Protein AF-A0A0F9RNW2-F1 (afdb_monomer_lite)

Structure (mmCIF, N/CA/C/O backbone):
data_AF-A0A0F9RNW2-F1
#
_entry.id   AF-A0A0F9RNW2-F1
#
loop_
_atom_site.group_PDB
_atom_site.id
_atom_site.type_symbol
_atom_site.label_atom_id
_atom_site.label_alt_id
_atom_site.label_comp_id
_atom_site.label_asym_id
_atom_site.label_entity_id
_atom_site.label_seq_id
_atom_site.pdbx_PDB_ins_code
_atom_site.Cartn_x
_atom_site.Cartn_y
_atom_site.Cartn_z
_atom_site.occupancy
_atom_site.B_iso_or_equiv
_atom_site.auth_seq_id
_atom_site.auth_comp_id
_atom_site.auth_asym_id
_atom_site.auth_atom_id
_atom_site.pdbx_PDB_model_num
ATOM 1 N N . MET A 1 1 ? -8.735 13.209 -33.827 1.00 42.47 1 MET A N 1
ATOM 2 C CA . MET A 1 1 ? -8.397 12.699 -32.484 1.00 42.47 1 MET A CA 1
ATOM 3 C C . MET A 1 1 ? -8.914 11.274 -32.403 1.00 42.47 1 MET A C 1
ATOM 5 O O . MET A 1 1 ? -10.122 11.092 -32.446 1.00 42.47 1 MET A O 1
ATOM 9 N N . GLY A 1 2 ? -8.021 10.284 -32.467 1.00 52.31 2 GLY A N 1
ATOM 10 C CA . GLY A 1 2 ? -8.385 8.864 -32.440 1.00 52.31 2 GLY A CA 1
ATOM 11 C C . GLY A 1 2 ? -8.340 8.344 -31.010 1.00 52.31 2 GLY A C 1
ATOM 12 O O . GLY A 1 2 ? -7.329 8.517 -30.337 1.00 52.31 2 GLY A O 1
ATOM 13 N N . VAL A 1 3 ? -9.438 7.753 -30.547 1.00 52.00 3 VAL A N 1
ATOM 14 C CA . VAL A 1 3 ? -9.537 7.123 -29.228 1.00 52.00 3 VAL A CA 1
ATOM 15 C C . VAL A 1 3 ? -8.845 5.764 -29.337 1.00 52.00 3 VAL A C 1
ATOM 17 O O . VAL A 1 3 ? -9.378 4.841 -29.950 1.00 52.00 3 VAL A O 1
ATOM 20 N N . GLY A 1 4 ? -7.608 5.671 -28.851 1.00 48.03 4 GLY A N 1
ATOM 21 C CA . GLY A 1 4 ? -6.881 4.407 -28.776 1.00 48.03 4 GLY A CA 1
ATOM 22 C C . GLY A 1 4 ? -7.530 3.510 -27.728 1.00 48.03 4 GLY A C 1
ATOM 23 O O . GLY A 1 4 ? -7.599 3.887 -26.562 1.00 48.03 4 GLY A O 1
ATOM 24 N N . GLY A 1 5 ? -8.040 2.352 -28.149 1.00 48.47 5 GLY A N 1
ATOM 25 C CA . GLY A 1 5 ? -8.589 1.344 -27.245 1.00 48.47 5 GLY A CA 1
ATOM 26 C C . GLY A 1 5 ? -7.487 0.767 -26.362 1.00 48.47 5 GLY A C 1
ATOM 27 O O . GLY A 1 5 ? -6.565 0.125 -26.865 1.00 48.47 5 GLY A O 1
ATOM 28 N N . PHE A 1 6 ? -7.586 1.019 -25.059 1.00 56.19 6 PHE A N 1
ATOM 29 C CA . PHE A 1 6 ? -6.777 0.364 -24.037 1.00 56.19 6 PHE A CA 1
ATOM 30 C C . PHE A 1 6 ? -7.119 -1.133 -24.056 1.00 56.19 6 PHE A C 1
ATOM 32 O O . PHE A 1 6 ? -8.293 -1.494 -23.990 1.00 56.19 6 PHE A O 1
ATOM 39 N N . LYS A 1 7 ? -6.115 -1.995 -24.231 1.00 66.75 7 LYS A N 1
ATOM 40 C CA . LYS A 1 7 ? -6.282 -3.447 -24.085 1.00 66.75 7 LYS A CA 1
ATOM 41 C C . LYS A 1 7 ? -6.264 -3.779 -22.595 1.00 66.75 7 LYS A C 1
ATOM 43 O O . LYS A 1 7 ? -5.478 -3.179 -21.864 1.00 66.75 7 LYS A O 1
ATOM 48 N N . ASP A 1 8 ? -7.114 -4.711 -22.174 1.00 71.12 8 ASP A N 1
ATOM 49 C CA . ASP A 1 8 ? -7.159 -5.181 -20.790 1.00 71.12 8 ASP A CA 1
ATOM 50 C C . ASP A 1 8 ? -5.775 -5.689 -20.334 1.00 71.12 8 ASP A C 1
ATOM 52 O O . ASP A 1 8 ? -5.052 -6.297 -21.138 1.00 71.12 8 ASP A O 1
ATOM 56 N N . PRO A 1 9 ? -5.373 -5.418 -19.079 1.00 62.62 9 PRO A N 1
ATOM 57 C CA . PRO A 1 9 ? -4.092 -5.867 -18.546 1.00 62.62 9 PRO A CA 1
ATOM 58 C C . PRO A 1 9 ? -4.018 -7.405 -18.456 1.00 62.62 9 PRO A C 1
ATOM 60 O O . PRO A 1 9 ? -5.051 -8.069 -18.338 1.00 62.62 9 PRO A O 1
ATOM 63 N N . PRO A 1 10 ? -2.806 -7.988 -18.524 1.00 69.19 10 PRO A N 1
ATOM 64 C CA . PRO A 1 10 ? -2.604 -9.432 -18.408 1.00 69.19 10 PRO A CA 1
ATOM 65 C C . PRO A 1 10 ? -3.037 -9.962 -17.030 1.00 69.19 10 PRO A C 1
ATOM 67 O O . PRO A 1 10 ? -2.841 -9.298 -16.014 1.00 69.19 10 PRO A O 1
ATOM 70 N N . GLU A 1 11 ? -3.612 -11.169 -16.992 1.00 72.69 11 GLU A N 1
ATOM 71 C CA . GLU A 1 11 ? -3.980 -11.842 -15.738 1.00 72.69 11 GLU A CA 1
ATOM 72 C C . GLU A 1 11 ? -2.729 -12.140 -14.893 1.00 72.69 11 GLU A C 1
ATOM 74 O O . GLU A 1 11 ? -1.782 -12.766 -15.374 1.00 72.69 11 GLU A O 1
ATOM 79 N N . GLY A 1 12 ? -2.729 -11.697 -13.632 1.00 68.50 12 GLY A N 1
ATOM 80 C CA . GLY A 1 12 ? -1.619 -11.895 -12.699 1.00 68.50 12 GLY A CA 1
ATOM 81 C C . GLY A 1 12 ? -1.446 -13.346 -12.211 1.00 68.50 12 GLY A C 1
ATOM 82 O O . GLY A 1 12 ? -2.348 -14.180 -12.363 1.00 68.50 12 GLY A O 1
ATOM 83 N N . PRO A 1 13 ? -0.287 -13.672 -11.603 1.00 64.00 13 PRO A N 1
ATOM 84 C CA . PRO A 1 13 ? 0.014 -15.007 -11.096 1.00 64.00 13 PRO A CA 1
ATOM 85 C C . PRO A 1 13 ? -0.932 -15.399 -9.950 1.00 64.00 13 PRO A C 1
ATOM 87 O O . PRO A 1 13 ? -0.981 -14.758 -8.902 1.00 64.00 13 PRO A O 1
ATOM 90 N N . ARG A 1 14 ? -1.676 -16.492 -10.147 1.00 63.91 14 ARG A N 1
ATOM 91 C CA . ARG A 1 14 ? -2.620 -17.037 -9.160 1.00 63.91 14 ARG A CA 1
ATOM 92 C C . ARG A 1 14 ? -1.864 -17.846 -8.103 1.00 63.91 14 ARG A C 1
ATOM 94 O O . ARG A 1 14 ? -1.394 -18.946 -8.387 1.00 63.91 14 ARG A O 1
ATOM 101 N N . ILE A 1 15 ? -1.771 -17.334 -6.878 1.00 52.41 15 ILE A N 1
ATOM 102 C CA . ILE A 1 15 ? -1.180 -18.055 -5.741 1.00 52.41 15 ILE A CA 1
ATOM 103 C C . ILE A 1 15 ? -2.302 -18.797 -4.996 1.00 52.41 15 ILE A C 1
ATOM 105 O O . ILE A 1 15 ? -2.986 -18.230 -4.147 1.00 52.41 15 ILE A O 1
ATOM 109 N N . GLY A 1 16 ? -2.521 -20.070 -5.339 1.00 63.72 16 GLY A N 1
ATOM 110 C CA . GLY A 1 16 ? -3.456 -20.966 -4.643 1.00 63.72 16 GLY A CA 1
ATOM 111 C C . GLY A 1 16 ? -4.003 -22.096 -5.530 1.00 63.72 16 GLY A C 1
ATOM 112 O O . GLY A 1 16 ? -3.948 -21.994 -6.757 1.00 63.72 16 GLY A O 1
ATOM 113 N N . PRO A 1 17 ? -4.536 -23.192 -4.953 1.00 55.59 17 PRO A N 1
ATOM 114 C CA . PRO A 1 17 ? -5.186 -24.250 -5.721 1.00 55.59 17 PRO A CA 1
ATOM 115 C C . PRO A 1 17 ? -6.475 -23.709 -6.361 1.00 55.59 17 PRO A C 1
ATOM 117 O O . PRO A 1 17 ? -7.504 -23.572 -5.709 1.00 55.59 17 PRO A O 1
ATOM 120 N N . SER A 1 18 ? -6.411 -23.398 -7.653 1.00 51.50 18 SER A N 1
ATOM 121 C CA . SER A 1 18 ? -7.466 -22.750 -8.445 1.00 51.50 18 SER A CA 1
ATOM 122 C C . SER A 1 18 ? -8.531 -23.705 -8.989 1.00 51.50 18 SER A C 1
ATOM 124 O O . SER A 1 18 ? -9.205 -23.382 -9.966 1.00 51.50 18 SER A O 1
ATOM 126 N N . LYS A 1 19 ? -8.705 -24.885 -8.382 1.00 65.94 19 LYS A N 1
ATOM 127 C CA . LYS A 1 19 ? -9.801 -25.770 -8.781 1.00 65.94 19 LYS A CA 1
ATOM 128 C C . LYS A 1 19 ? -11.103 -25.199 -8.253 1.00 65.94 19 LYS A C 1
ATOM 130 O O . LYS A 1 19 ? -11.323 -25.140 -7.043 1.00 65.94 19 LYS A O 1
ATOM 135 N N . ASP A 1 20 ? -11.941 -24.775 -9.185 1.00 62.97 20 ASP A N 1
ATOM 136 C CA . ASP A 1 20 ? -13.309 -24.375 -8.920 1.00 62.97 20 ASP A CA 1
ATOM 137 C C . ASP A 1 20 ? -14.007 -25.503 -8.138 1.00 62.97 20 ASP A C 1
ATOM 139 O O . ASP A 1 20 ? -13.863 -26.684 -8.461 1.00 62.97 20 ASP A O 1
ATOM 143 N N . ILE A 1 21 ? -14.748 -25.176 -7.073 1.00 64.88 21 ILE A N 1
ATOM 144 C CA . ILE A 1 21 ? -15.405 -26.179 -6.202 1.00 64.88 21 ILE A CA 1
ATOM 145 C C . ILE A 1 21 ? -16.363 -27.082 -7.001 1.00 64.88 21 ILE A C 1
ATOM 147 O O . ILE A 1 21 ? -16.669 -28.205 -6.586 1.00 64.88 21 ILE A O 1
ATOM 151 N N . SER A 1 22 ? -16.830 -26.613 -8.160 1.00 72.81 22 SER A N 1
ATOM 152 C CA . SER A 1 22 ? -17.621 -27.369 -9.134 1.00 72.81 22 SER A CA 1
ATOM 153 C C . SER A 1 22 ? -16.859 -28.520 -9.803 1.00 72.81 22 SER A C 1
ATOM 155 O O . SER A 1 22 ? -17.510 -29.468 -10.230 1.00 72.81 22 SER A O 1
ATOM 157 N N . GLU A 1 23 ? -15.526 -28.484 -9.847 1.00 81.38 23 GLU A N 1
ATOM 158 C CA . GLU A 1 23 ? -14.669 -29.491 -10.495 1.00 81.38 23 GLU A CA 1
ATOM 159 C C . GLU A 1 23 ? -14.151 -30.576 -9.537 1.00 81.38 23 GLU A C 1
ATOM 161 O O . GLU A 1 23 ? -13.422 -31.483 -9.944 1.00 81.38 23 GLU A O 1
ATOM 166 N N . VAL A 1 24 ? -14.506 -30.502 -8.252 1.00 75.31 24 VAL A N 1
ATOM 167 C CA . VAL A 1 24 ? -14.123 -31.517 -7.264 1.00 75.31 24 VAL A CA 1
ATOM 168 C C . VAL A 1 24 ? -14.977 -32.781 -7.476 1.00 75.31 24 VAL A C 1
ATOM 170 O O . VAL A 1 24 ? -16.206 -32.674 -7.421 1.00 75.31 24 VAL A O 1
ATOM 173 N N . PRO A 1 25 ? -14.366 -33.967 -7.696 1.00 84.75 25 PRO A N 1
ATOM 174 C CA . PRO A 1 25 ? -15.083 -35.233 -7.879 1.00 84.75 25 PRO A CA 1
ATOM 175 C C . PRO A 1 25 ? -16.053 -35.532 -6.727 1.00 84.75 25 PRO A C 1
ATOM 177 O O . PRO A 1 25 ? -15.746 -35.246 -5.566 1.00 84.75 25 PRO A O 1
ATOM 180 N N . GLU A 1 26 ? -17.213 -36.124 -7.036 1.00 78.38 26 GLU A N 1
ATOM 181 C CA . GLU A 1 26 ? -18.279 -36.405 -6.055 1.00 78.38 26 GLU A CA 1
ATOM 182 C C . GLU A 1 26 ? -17.794 -37.263 -4.875 1.00 78.38 26 GLU A C 1
ATOM 184 O O . GLU A 1 26 ? -18.202 -37.037 -3.736 1.00 78.38 26 GLU A O 1
ATOM 189 N N . ASP A 1 27 ? -16.845 -38.162 -5.127 1.00 83.56 27 ASP A N 1
ATOM 190 C CA . ASP A 1 27 ? -16.235 -39.054 -4.140 1.00 83.56 27 ASP A CA 1
ATOM 191 C C . ASP A 1 27 ? -15.521 -38.273 -3.019 1.00 83.56 27 ASP A C 1
ATOM 193 O O . ASP A 1 27 ? -15.598 -38.632 -1.847 1.00 83.56 27 ASP A O 1
ATOM 197 N N . VAL A 1 28 ? -14.877 -37.152 -3.369 1.00 72.94 28 VAL A N 1
ATOM 198 C CA . VAL A 1 28 ? -14.137 -36.287 -2.432 1.00 72.94 28 VAL A CA 1
ATOM 199 C C . VAL A 1 28 ? -15.087 -35.334 -1.696 1.00 72.94 28 VAL A C 1
ATOM 201 O O . VAL A 1 28 ? -14.842 -34.964 -0.547 1.00 72.94 28 VAL A O 1
ATOM 204 N N . ARG A 1 29 ? -16.220 -34.966 -2.312 1.00 70.88 29 ARG A N 1
ATOM 205 C CA . ARG A 1 29 ? -17.270 -34.169 -1.649 1.00 70.88 29 ARG A CA 1
ATOM 206 C C . ARG A 1 29 ? -17.932 -34.916 -0.491 1.00 70.88 29 ARG A C 1
ATOM 208 O O . ARG A 1 29 ? -18.339 -34.270 0.470 1.00 70.88 29 ARG A O 1
ATOM 215 N N . ALA A 1 30 ? -18.017 -36.245 -0.556 1.00 75.75 30 ALA A N 1
ATOM 216 C CA . ALA A 1 30 ? -18.568 -37.060 0.526 1.00 75.75 30 ALA A CA 1
ATOM 217 C C . ALA A 1 30 ? -17.664 -37.090 1.776 1.00 75.75 30 ALA A C 1
ATOM 219 O O . ALA A 1 30 ? -18.175 -37.164 2.894 1.00 75.75 30 ALA A O 1
ATOM 220 N N . GLU A 1 31 ? -16.340 -36.981 1.608 1.00 76.75 31 GLU A N 1
ATOM 221 C CA . GLU A 1 31 ? -15.380 -36.924 2.725 1.00 76.75 31 GLU A CA 1
ATOM 222 C C . GLU A 1 31 ? -15.289 -35.535 3.377 1.00 76.75 31 GLU A C 1
ATOM 224 O O . GLU A 1 31 ? -14.982 -35.428 4.564 1.00 76.75 31 GLU A O 1
ATOM 229 N N . LEU A 1 32 ? -15.602 -34.468 2.635 1.00 64.12 32 LEU A N 1
ATOM 230 C CA . LEU A 1 32 ? -15.513 -33.079 3.110 1.00 64.12 32 LEU A CA 1
ATOM 231 C C . LEU A 1 32 ? -16.645 -32.648 4.063 1.00 64.12 32 LEU A C 1
ATOM 233 O O . LEU A 1 32 ? -16.577 -31.557 4.633 1.00 64.12 32 LEU A O 1
ATOM 237 N N . GLY A 1 33 ? -17.650 -33.500 4.287 1.00 64.19 33 GLY A N 1
ATOM 238 C CA . GLY A 1 33 ? -18.796 -33.200 5.150 1.00 64.19 33 GLY A CA 1
ATOM 239 C C . GLY A 1 33 ? -19.678 -32.062 4.615 1.00 64.19 33 GLY A C 1
ATOM 240 O O . GLY A 1 33 ? -19.332 -31.369 3.664 1.00 64.19 33 GLY A O 1
ATOM 241 N N . ASP A 1 34 ? -20.858 -31.869 5.214 1.00 67.50 34 ASP A N 1
ATOM 242 C CA . ASP A 1 34 ? -21.823 -30.823 4.827 1.00 67.50 34 ASP A CA 1
ATOM 243 C C . ASP A 1 34 ? -21.234 -29.405 5.002 1.00 67.50 34 ASP A C 1
ATOM 245 O O . ASP A 1 34 ? -21.484 -28.723 6.000 1.00 67.50 34 ASP A O 1
ATOM 249 N N . ILE A 1 35 ? -20.494 -28.909 4.009 1.00 58.41 35 ILE A N 1
ATOM 250 C CA . ILE A 1 35 ? -20.009 -27.520 3.954 1.00 58.41 35 ILE A CA 1
ATOM 251 C C . ILE A 1 35 ? -21.200 -26.535 3.940 1.00 58.41 35 ILE A C 1
ATOM 253 O O . ILE A 1 35 ? -21.081 -25.397 4.396 1.00 58.41 35 ILE A O 1
ATOM 257 N N . GLU A 1 36 ? -22.396 -26.972 3.527 1.00 59.09 36 GLU A N 1
ATOM 258 C CA . GLU A 1 36 ? -23.625 -26.172 3.627 1.00 59.09 36 GLU A CA 1
ATOM 259 C C . GLU A 1 36 ? -24.027 -25.850 5.077 1.00 59.09 36 GLU A C 1
ATOM 261 O O . GLU A 1 36 ? -24.574 -24.774 5.330 1.00 59.09 36 GLU A O 1
ATOM 266 N N . LYS A 1 37 ? -23.667 -26.687 6.063 1.00 60.72 37 LYS A N 1
ATOM 267 C CA . LYS A 1 37 ? -23.897 -26.371 7.485 1.00 60.72 37 LYS A CA 1
ATOM 268 C C . LYS A 1 37 ? -23.013 -25.229 7.990 1.00 60.72 37 LYS A C 1
ATOM 270 O O . LYS A 1 37 ? -23.407 -24.545 8.931 1.00 60.72 37 LYS A O 1
ATOM 275 N N . LEU A 1 38 ? -21.873 -24.951 7.348 1.00 55.06 38 LEU A N 1
ATOM 276 C CA . LEU A 1 38 ? -21.019 -23.809 7.704 1.00 55.06 38 LEU A CA 1
ATOM 277 C C . LEU A 1 38 ? -21.611 -22.467 7.245 1.00 55.06 38 LEU A C 1
ATOM 279 O O . LEU A 1 38 ? -21.364 -21.447 7.886 1.00 55.06 38 LEU A O 1
ATOM 283 N N . LYS A 1 39 ? -22.465 -22.447 6.208 1.00 56.94 39 LYS A N 1
ATOM 284 C CA . LYS A 1 39 ? -23.211 -21.233 5.822 1.00 56.94 39 LYS A CA 1
ATOM 285 C C . LYS A 1 39 ? -24.308 -20.8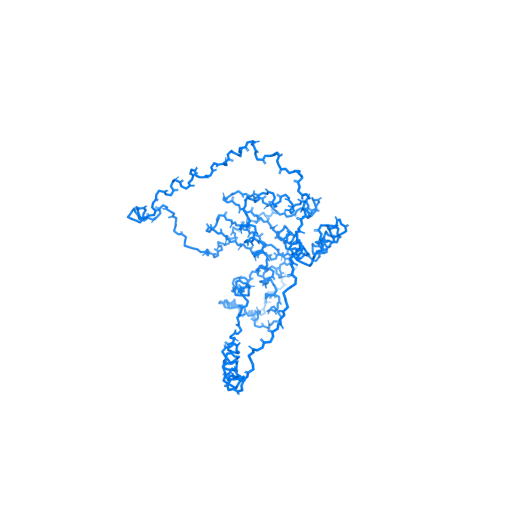58 6.826 1.00 56.94 39 LYS A C 1
ATOM 287 O O . LYS A 1 39 ? -24.633 -19.680 6.933 1.00 56.94 39 LYS A O 1
ATOM 292 N N . ALA A 1 40 ? -24.832 -21.815 7.595 1.00 53.97 40 ALA A N 1
ATOM 293 C CA . ALA A 1 40 ? -25.858 -21.562 8.612 1.00 53.97 40 ALA A CA 1
ATOM 294 C C . ALA A 1 40 ? -25.310 -20.948 9.921 1.00 53.97 40 ALA A C 1
ATOM 296 O O . ALA A 1 40 ? -26.084 -20.443 10.726 1.00 53.97 40 ALA A O 1
ATOM 297 N N . ILE A 1 41 ? -23.987 -20.938 10.131 1.00 52.16 41 ILE A N 1
ATOM 298 C CA . ILE A 1 41 ? -23.341 -20.319 11.310 1.00 52.16 41 ILE A CA 1
ATOM 299 C C . ILE A 1 41 ? -23.114 -18.803 11.097 1.00 52.16 41 ILE A C 1
ATOM 301 O O . ILE A 1 41 ? -22.731 -18.083 12.014 1.00 52.16 41 ILE A O 1
ATOM 305 N N . ALA A 1 42 ? -23.401 -18.281 9.899 1.00 50.72 42 ALA A N 1
ATOM 306 C CA . ALA A 1 42 ? -23.233 -16.870 9.550 1.00 50.72 42 ALA A CA 1
ATOM 307 C C . ALA A 1 42 ? -24.453 -15.979 9.872 1.00 50.72 42 ALA A C 1
ATOM 309 O O . ALA A 1 42 ? -24.519 -14.843 9.394 1.00 50.72 42 ALA A O 1
ATOM 310 N N . GLU A 1 43 ? -25.414 -16.447 10.675 1.00 51.91 43 GLU A N 1
ATOM 311 C CA . GLU A 1 43 ? -26.399 -15.550 11.287 1.00 51.91 43 GLU A CA 1
ATOM 312 C C . GLU A 1 43 ? -25.789 -14.905 12.544 1.00 51.91 43 GLU A C 1
ATOM 314 O O . GLU A 1 43 ? -25.301 -15.619 13.422 1.00 51.91 43 GLU A O 1
ATOM 319 N N . PRO A 1 44 ? -25.778 -13.562 12.665 1.00 48.53 44 PRO A N 1
ATOM 320 C CA . PRO A 1 44 ? -25.230 -12.899 13.841 1.00 48.53 44 PRO A CA 1
ATOM 321 C C . PRO A 1 44 ? -26.033 -13.318 15.074 1.00 48.53 44 PRO A C 1
ATOM 323 O O . PRO A 1 44 ? -27.240 -13.076 15.154 1.00 48.53 44 PRO A O 1
ATOM 326 N N . ALA A 1 45 ? -25.355 -13.953 16.033 1.00 50.19 45 ALA A N 1
ATOM 327 C CA . ALA A 1 45 ? -25.938 -14.319 17.313 1.00 50.19 45 ALA A CA 1
ATOM 328 C C . ALA A 1 45 ? -26.610 -13.085 17.933 1.00 50.19 45 ALA A C 1
ATOM 330 O O . ALA A 1 45 ? -25.971 -12.054 18.152 1.00 50.19 45 ALA A O 1
ATOM 331 N N . LYS A 1 46 ? -27.919 -13.177 18.186 1.00 52.41 46 LYS A N 1
ATOM 332 C CA . LYS A 1 46 ? -28.657 -12.143 18.915 1.00 52.41 46 LYS A CA 1
ATOM 333 C C . LYS A 1 46 ? -28.081 -12.095 20.330 1.00 52.41 46 LYS A C 1
ATOM 335 O O . LYS A 1 46 ? -28.301 -13.026 21.100 1.00 52.41 46 LYS A O 1
ATOM 340 N N . LEU A 1 47 ? -27.312 -11.048 20.636 1.00 43.31 47 LEU A N 1
ATOM 341 C CA . LEU A 1 47 ? -26.794 -10.809 21.981 1.00 43.31 47 LEU A CA 1
ATOM 342 C C . LEU A 1 47 ? -27.967 -10.695 22.964 1.00 43.31 47 LEU A C 1
ATOM 344 O O . LEU A 1 47 ? -28.913 -9.939 22.738 1.00 43.31 47 LEU A O 1
ATOM 348 N N . ASP A 1 48 ? -27.884 -11.463 24.046 1.00 47.47 48 ASP A N 1
ATOM 349 C CA . ASP A 1 48 ? -28.832 -11.449 25.155 1.00 47.47 48 ASP A CA 1
ATOM 350 C C . ASP A 1 48 ? -28.793 -10.067 25.854 1.00 47.47 48 ASP A C 1
ATOM 352 O O . ASP A 1 48 ? -27.714 -9.627 26.268 1.00 47.47 48 ASP A O 1
ATOM 356 N N . PRO A 1 49 ? -29.927 -9.352 26.006 1.00 53.75 49 PRO A N 1
ATOM 357 C CA . PRO A 1 49 ? -29.975 -8.003 26.584 1.00 53.75 49 PRO A CA 1
ATOM 358 C C . PRO A 1 49 ? -29.580 -7.917 28.070 1.00 53.75 49 PRO A C 1
ATOM 360 O O . PRO A 1 49 ? -29.605 -6.830 28.642 1.00 53.75 49 PRO A O 1
ATOM 363 N N . ARG A 1 50 ? -29.206 -9.027 28.716 1.00 48.56 50 ARG A N 1
ATOM 364 C CA . ARG A 1 50 ? -28.744 -9.049 30.114 1.00 48.56 50 ARG A CA 1
ATOM 365 C C . ARG A 1 50 ? -27.255 -8.760 30.308 1.00 48.56 50 ARG A C 1
ATOM 367 O O . ARG A 1 50 ? -26.853 -8.521 31.437 1.00 48.56 50 ARG A O 1
ATOM 374 N N . VAL A 1 51 ? -26.447 -8.747 29.246 1.00 50.62 51 VAL A N 1
ATOM 375 C CA . VAL A 1 51 ? -24.987 -8.529 29.355 1.00 50.62 51 VAL A CA 1
ATOM 376 C C . VAL A 1 51 ? -24.612 -7.034 29.395 1.00 50.62 51 VAL A C 1
ATOM 378 O O . VAL A 1 51 ? -23.483 -6.688 29.710 1.00 50.62 51 VAL A O 1
ATOM 381 N N . ALA A 1 52 ? -25.552 -6.118 29.141 1.00 48.72 52 ALA A N 1
ATOM 382 C CA . ALA A 1 52 ? -25.265 -4.683 29.024 1.00 48.72 52 ALA A CA 1
ATOM 383 C C . ALA A 1 52 ? -25.338 -3.873 30.342 1.00 48.72 52 ALA A C 1
ATOM 385 O O . ALA A 1 52 ? -25.388 -2.647 30.274 1.00 48.72 52 ALA A O 1
ATOM 386 N N . ALA A 1 53 ? -25.396 -4.507 31.523 1.00 47.94 53 ALA A N 1
ATOM 387 C CA . ALA A 1 53 ? -25.731 -3.805 32.774 1.00 47.94 53 ALA A CA 1
ATOM 388 C C . ALA A 1 53 ? -24.713 -3.884 33.933 1.00 47.94 53 ALA A C 1
ATOM 390 O O . ALA A 1 53 ? -24.965 -3.242 34.946 1.00 47.94 53 ALA A O 1
ATOM 391 N N . ASP A 1 54 ? -23.575 -4.574 33.805 1.00 44.97 54 ASP A N 1
ATOM 392 C CA . ASP A 1 54 ? -22.625 -4.763 34.923 1.00 44.97 54 ASP A CA 1
ATOM 393 C C . ASP A 1 54 ? -21.220 -4.194 34.636 1.00 44.97 54 ASP A C 1
ATOM 395 O O . ASP A 1 54 ? -20.213 -4.893 34.704 1.00 44.97 54 ASP A O 1
ATOM 399 N N . GLU A 1 55 ? -21.132 -2.891 34.356 1.00 45.22 55 GLU A N 1
ATOM 400 C CA . GLU A 1 55 ? -19.873 -2.132 34.469 1.00 45.22 55 GLU A CA 1
ATOM 401 C C . GLU A 1 55 ? -20.048 -0.939 35.415 1.00 45.22 55 GLU A C 1
ATOM 403 O O . GLU A 1 55 ? -20.083 0.226 35.026 1.00 45.22 55 GLU A O 1
ATOM 408 N N . ALA A 1 56 ? -20.168 -1.239 36.705 1.00 50.91 56 ALA A N 1
ATOM 409 C CA . ALA A 1 56 ? -19.815 -0.312 37.768 1.00 50.91 56 ALA A CA 1
ATOM 410 C C . ALA A 1 56 ? -19.449 -1.110 39.024 1.00 50.91 56 ALA A C 1
ATOM 412 O O . ALA A 1 56 ? -20.096 -2.099 39.344 1.00 50.91 56 ALA A O 1
ATOM 413 N N . THR A 1 57 ? -18.450 -0.619 39.760 1.00 50.50 57 THR A N 1
ATOM 414 C CA . THR A 1 57 ? -17.988 -1.062 41.091 1.00 50.50 57 THR A CA 1
ATOM 415 C C . THR A 1 57 ? -17.169 -2.357 41.190 1.00 50.50 57 THR A C 1
ATOM 417 O O . THR A 1 57 ? -17.700 -3.435 41.411 1.00 50.50 57 THR A O 1
ATOM 420 N N . ALA A 1 58 ? -15.839 -2.202 41.198 1.00 44.59 58 ALA A N 1
ATOM 421 C CA . ALA A 1 58 ? -14.941 -3.039 41.999 1.00 44.59 58 ALA A CA 1
ATOM 422 C C . ALA A 1 58 ? -13.667 -2.250 42.362 1.00 44.59 58 ALA A C 1
ATOM 424 O O . ALA A 1 58 ? -12.664 -2.275 41.656 1.00 44.59 58 ALA A O 1
ATOM 425 N N . ALA A 1 59 ? -13.742 -1.515 43.470 1.00 50.59 59 ALA A N 1
ATOM 426 C CA . ALA A 1 59 ? -12.589 -1.133 44.270 1.00 50.59 59 ALA A CA 1
ATOM 427 C C . ALA A 1 59 ? -12.701 -1.960 45.551 1.00 50.59 59 ALA A C 1
ATOM 429 O O . ALA A 1 59 ? -13.610 -1.694 46.333 1.00 50.59 59 ALA A O 1
ATOM 430 N N . ASP A 1 60 ? -11.857 -2.977 45.730 1.00 47.47 60 ASP A N 1
ATOM 431 C CA . ASP A 1 60 ? -11.664 -3.574 47.051 1.00 47.47 60 ASP A CA 1
ATOM 432 C C . ASP A 1 60 ? -10.321 -4.307 47.187 1.00 47.47 60 ASP A C 1
ATOM 434 O O . ASP A 1 60 ? -9.689 -4.718 46.214 1.00 47.47 60 ASP A O 1
ATOM 438 N N . GLU A 1 61 ? -9.897 -4.367 48.438 1.00 48.25 61 GLU A N 1
ATOM 439 C CA . GLU A 1 61 ? -8.561 -4.496 48.999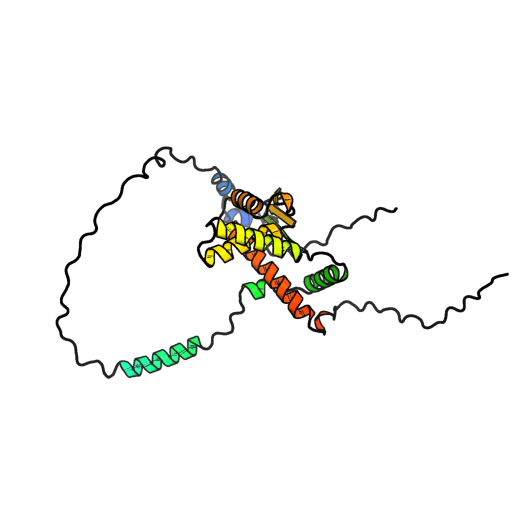 1.00 48.25 61 GLU A CA 1
ATOM 440 C C . GLU A 1 61 ? -7.830 -5.828 48.737 1.00 48.25 61 GLU A C 1
ATOM 442 O O . GLU A 1 61 ? -8.390 -6.921 48.821 1.00 48.25 61 GLU A O 1
ATOM 447 N N . GLN A 1 62 ? -6.511 -5.742 48.523 1.00 54.62 62 GLN A N 1
ATOM 448 C CA . GLN A 1 62 ? -5.597 -6.890 48.528 1.00 54.62 62 GLN A CA 1
ATOM 449 C C . GLN A 1 62 ? -4.971 -7.079 49.930 1.00 54.62 62 GLN A C 1
ATOM 451 O O . GLN A 1 62 ? -4.352 -6.140 50.445 1.00 54.62 62 GLN A O 1
ATOM 456 N N . PRO A 1 63 ? -5.058 -8.271 50.556 1.00 56.50 63 PRO A N 1
ATOM 457 C CA . PRO A 1 63 ? -4.390 -8.555 51.826 1.00 56.50 63 PRO A CA 1
ATOM 458 C C . PRO A 1 63 ? -2.878 -8.764 51.652 1.00 56.50 63 PRO A C 1
ATOM 460 O O . PRO A 1 63 ? -2.430 -9.475 50.755 1.00 56.50 63 PRO A O 1
ATOM 463 N N . ARG A 1 64 ? -2.093 -8.180 52.566 1.00 56.97 64 ARG A N 1
ATOM 464 C CA . ARG A 1 64 ? -0.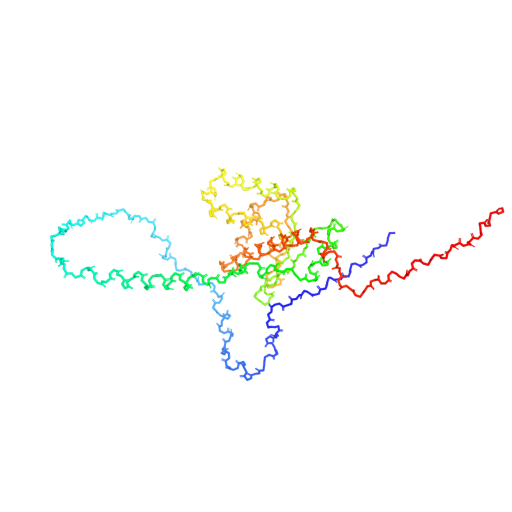648 -8.412 52.732 1.00 56.97 64 ARG A CA 1
ATOM 465 C C . ARG A 1 64 ? -0.364 -9.839 53.210 1.00 56.97 64 ARG A C 1
ATOM 467 O O . ARG A 1 64 ? -0.839 -10.231 54.276 1.00 56.97 64 ARG A O 1
ATOM 474 N N . GLU A 1 65 ? 0.486 -10.555 52.482 1.00 61.38 65 GLU A N 1
ATOM 475 C CA . GLU A 1 65 ? 1.092 -11.813 52.931 1.00 61.38 65 GLU A CA 1
ATOM 476 C C . GLU A 1 65 ? 2.228 -11.576 53.953 1.00 61.38 65 GLU A C 1
ATOM 478 O O . GLU A 1 65 ? 2.925 -10.555 53.883 1.00 61.38 65 GLU A O 1
ATOM 483 N N . PRO A 1 66 ? 2.430 -12.493 54.920 1.00 62.12 66 PRO A N 1
ATOM 484 C CA . PRO A 1 66 ? 3.493 -12.398 55.913 1.00 62.12 66 PRO A CA 1
ATOM 485 C C . PRO A 1 66 ? 4.849 -12.877 55.374 1.00 62.12 66 PRO A C 1
ATOM 487 O O . PRO A 1 66 ? 4.956 -13.874 54.664 1.00 62.12 66 PRO A O 1
ATOM 490 N N . ALA A 1 67 ? 5.899 -12.164 55.785 1.00 54.94 67 ALA A N 1
ATOM 491 C CA . ALA A 1 67 ? 7.295 -12.471 55.507 1.00 54.94 67 ALA A CA 1
ATOM 492 C C . ALA A 1 67 ? 7.706 -13.839 56.082 1.00 54.94 67 ALA A C 1
ATOM 494 O O . ALA A 1 67 ? 7.580 -14.078 57.284 1.00 54.94 67 ALA A O 1
ATOM 495 N N . VAL A 1 68 ? 8.234 -14.708 55.217 1.00 57.53 68 VAL A N 1
ATOM 496 C CA . VAL A 1 68 ? 8.877 -15.973 55.591 1.00 57.53 68 VAL A CA 1
ATOM 497 C C . VAL A 1 68 ? 10.390 -15.759 55.635 1.00 57.53 68 VAL A C 1
ATOM 499 O O . VAL A 1 68 ? 10.995 -15.285 54.676 1.00 57.53 68 VAL A O 1
ATOM 502 N N . ASP A 1 69 ? 10.966 -16.093 56.785 1.00 59.94 69 ASP A N 1
ATOM 503 C CA . ASP A 1 69 ? 12.380 -15.991 57.146 1.00 59.94 69 ASP A CA 1
ATOM 504 C C . ASP A 1 69 ? 13.202 -17.132 56.498 1.00 59.94 69 ASP A C 1
ATOM 506 O O . ASP A 1 69 ? 12.888 -18.305 56.736 1.00 59.94 69 ASP A O 1
ATOM 510 N N . PRO A 1 70 ? 14.232 -16.857 55.670 1.00 54.69 70 PRO A N 1
ATOM 511 C CA . PRO A 1 70 ? 15.056 -17.897 55.065 1.00 54.69 70 PRO A CA 1
ATOM 512 C C . PRO A 1 70 ? 16.235 -18.255 55.982 1.00 54.69 70 PRO A C 1
ATOM 514 O O . PRO A 1 70 ? 17.368 -17.802 55.808 1.00 54.69 70 PRO A O 1
ATOM 517 N N . GLY A 1 71 ? 15.959 -19.116 56.959 1.00 49.72 71 GLY A N 1
ATOM 518 C CA . GLY A 1 71 ? 16.966 -19.769 57.788 1.00 49.72 71 GLY A CA 1
ATOM 519 C C . GLY A 1 71 ? 17.515 -21.047 57.147 1.00 49.72 71 GLY A C 1
ATOM 520 O O . GLY A 1 71 ? 16.846 -22.069 57.169 1.00 49.72 71 GLY A O 1
ATOM 521 N N . ALA A 1 72 ? 18.751 -20.946 56.652 1.00 54.75 72 ALA A N 1
ATOM 522 C CA . ALA A 1 72 ? 19.853 -21.914 56.739 1.00 54.75 72 ALA A CA 1
ATOM 523 C C . ALA A 1 72 ? 19.722 -23.366 56.203 1.00 54.75 72 ALA A C 1
ATOM 525 O O . ALA A 1 72 ? 18.733 -24.064 56.352 1.00 54.75 72 ALA A O 1
ATOM 526 N N . GLU A 1 73 ? 20.881 -23.830 55.715 1.00 53.56 73 GLU A N 1
ATOM 527 C CA . GLU A 1 73 ? 21.305 -25.227 55.519 1.00 53.56 73 GLU A CA 1
ATOM 528 C C . GLU A 1 73 ? 20.985 -25.898 54.176 1.00 53.56 73 GLU A C 1
ATOM 530 O O . GLU A 1 73 ? 20.067 -26.697 54.047 1.00 53.56 73 GLU A O 1
ATOM 535 N N . THR A 1 74 ? 21.867 -25.693 53.190 1.00 48.75 74 THR A N 1
ATOM 536 C CA . THR A 1 74 ? 22.517 -26.818 52.478 1.00 48.75 74 THR A CA 1
ATOM 537 C C . THR A 1 74 ? 23.713 -26.318 51.664 1.00 48.75 74 THR A C 1
ATOM 539 O O . THR A 1 74 ? 23.646 -26.034 50.471 1.00 48.75 74 THR A O 1
ATOM 542 N N . SER A 1 75 ? 24.845 -26.187 52.354 1.00 57.75 75 SER A N 1
ATOM 543 C CA . SER A 1 75 ? 26.170 -26.128 51.737 1.00 57.75 75 SER A CA 1
ATOM 544 C C . SER A 1 75 ? 26.707 -27.558 51.601 1.00 57.75 75 SER A C 1
ATOM 546 O O . SER A 1 75 ? 26.254 -28.458 52.302 1.00 57.75 75 SER A O 1
ATOM 548 N N . VAL A 1 76 ? 27.716 -27.744 50.752 1.00 52.44 76 VAL A N 1
ATOM 549 C CA . VAL A 1 76 ? 28.479 -28.988 50.525 1.00 52.44 76 VAL A CA 1
ATOM 550 C C . VAL A 1 76 ? 27.919 -29.978 49.480 1.00 52.44 76 VAL A C 1
ATOM 552 O O . VAL A 1 76 ? 27.904 -31.170 49.733 1.00 52.44 76 VAL A O 1
ATOM 555 N N . MET A 1 77 ? 27.546 -29.528 48.269 1.00 52.59 77 MET A N 1
ATOM 556 C CA . MET A 1 77 ? 27.696 -30.318 47.010 1.00 52.59 77 MET A CA 1
ATOM 557 C C . MET A 1 77 ? 27.844 -29.425 45.750 1.00 52.59 77 MET A C 1
ATOM 559 O O . MET A 1 77 ? 27.450 -29.794 44.646 1.00 52.59 77 MET A O 1
ATOM 563 N N . ALA A 1 78 ? 28.395 -28.214 45.888 1.00 51.75 78 ALA A N 1
ATOM 564 C CA . ALA A 1 78 ? 28.343 -27.186 44.838 1.00 51.75 78 ALA A CA 1
ATOM 565 C C . ALA A 1 78 ? 29.533 -27.160 43.852 1.00 51.75 78 ALA A C 1
ATOM 567 O O . ALA A 1 78 ? 29.500 -26.383 42.902 1.00 51.75 78 ALA A O 1
ATOM 568 N N . HIS A 1 79 ? 30.576 -27.981 44.026 1.00 51.44 79 HIS A N 1
ATOM 569 C CA . HIS A 1 79 ? 31.825 -27.798 43.264 1.00 51.44 79 HIS A CA 1
ATOM 570 C C . HIS A 1 79 ? 32.045 -28.732 42.066 1.00 51.44 79 HIS A C 1
ATOM 572 O O . HIS A 1 79 ? 32.941 -28.463 41.281 1.00 51.44 79 HIS A O 1
ATOM 578 N N . THR A 1 80 ? 31.217 -29.758 41.845 1.00 51.56 80 THR A N 1
ATOM 579 C CA . THR A 1 80 ? 31.372 -30.664 40.678 1.00 51.56 80 THR A CA 1
ATOM 580 C C . THR A 1 80 ? 30.302 -30.465 39.597 1.00 51.56 80 THR A C 1
ATOM 582 O O . THR A 1 80 ? 30.416 -31.006 38.504 1.00 51.56 80 THR A O 1
ATOM 585 N N . ARG A 1 81 ? 29.265 -29.660 39.874 1.00 50.91 81 ARG A N 1
ATOM 586 C CA . ARG A 1 81 ? 28.157 -29.379 38.941 1.00 50.91 81 ARG A CA 1
ATOM 587 C C . ARG A 1 81 ? 28.391 -28.133 38.075 1.00 50.91 81 ARG A C 1
ATOM 589 O O . ARG A 1 81 ? 27.783 -28.007 37.018 1.00 50.91 81 ARG A O 1
ATOM 596 N N . ALA A 1 82 ? 29.270 -27.226 38.506 1.00 55.59 82 ALA A N 1
ATOM 597 C CA . ALA A 1 82 ? 29.531 -25.967 37.806 1.00 55.59 82 ALA A CA 1
ATOM 598 C C . ALA A 1 82 ? 30.345 -26.153 36.510 1.00 55.59 82 ALA A C 1
ATOM 600 O O . ALA A 1 82 ? 30.068 -25.479 35.522 1.00 55.59 82 ALA A O 1
ATOM 601 N N . GLU A 1 83 ? 31.290 -27.099 36.475 1.00 56.34 83 GLU A N 1
ATOM 602 C CA . GLU A 1 83 ? 32.126 -27.340 35.286 1.00 56.34 83 GLU A CA 1
ATOM 603 C C . GLU A 1 83 ? 31.371 -28.104 34.186 1.00 56.34 83 GLU A C 1
ATOM 605 O O . GLU A 1 83 ? 31.438 -27.728 33.020 1.00 56.34 83 GLU A O 1
ATOM 610 N N . GLN A 1 84 ? 30.535 -29.086 34.551 1.00 57.69 84 GLN A N 1
ATOM 611 C CA . GLN A 1 84 ? 29.684 -29.802 33.586 1.00 57.69 84 GLN A CA 1
ATOM 612 C C . GLN A 1 84 ? 28.581 -28.911 32.988 1.00 57.69 84 GLN A C 1
ATOM 614 O O . GLN A 1 84 ? 28.178 -29.104 31.842 1.00 57.69 84 GLN A O 1
ATOM 619 N N . GLY A 1 85 ? 28.111 -27.905 33.734 1.00 56.69 85 GLY A N 1
ATOM 620 C CA . GLY A 1 85 ? 27.179 -26.902 33.216 1.00 56.69 85 GLY A CA 1
ATOM 621 C C . GLY A 1 85 ? 27.822 -25.953 32.201 1.00 56.69 85 GLY A C 1
ATOM 622 O O . GLY A 1 85 ? 27.164 -25.557 31.243 1.00 56.69 85 GLY A O 1
ATOM 623 N N . ALA A 1 86 ? 29.107 -25.619 32.364 1.00 66.56 86 ALA A N 1
ATOM 624 C CA . ALA A 1 86 ? 29.817 -24.723 31.452 1.00 66.56 86 ALA A CA 1
ATOM 625 C C . ALA A 1 86 ? 30.061 -25.360 30.072 1.00 66.56 86 ALA A C 1
ATOM 627 O O . ALA A 1 86 ? 29.920 -24.677 29.058 1.00 66.56 86 ALA A O 1
ATOM 628 N N . GLU A 1 87 ? 30.352 -26.664 30.019 1.00 66.56 87 GLU A N 1
ATOM 629 C CA . GLU A 1 87 ? 30.506 -27.405 28.757 1.00 66.56 87 GLU A CA 1
ATOM 630 C C . GLU A 1 87 ? 29.163 -27.659 28.051 1.00 66.56 87 GLU A C 1
ATOM 632 O O . GLU A 1 87 ? 29.073 -27.574 26.828 1.00 66.56 87 GLU A O 1
ATOM 637 N N . GLN A 1 88 ? 28.083 -27.901 28.802 1.00 63.81 88 GLN A N 1
ATOM 638 C CA . GLN A 1 88 ? 26.743 -28.026 28.214 1.00 63.81 88 GLN A CA 1
ATOM 639 C C . GLN A 1 88 ? 26.214 -26.684 27.690 1.00 63.81 88 GLN A C 1
ATOM 641 O O . GLN A 1 88 ? 25.574 -26.645 26.640 1.00 63.81 88 GLN A O 1
ATOM 646 N N . LEU A 1 89 ? 26.519 -25.574 28.372 1.00 62.75 89 LEU A N 1
ATOM 647 C CA . LEU A 1 89 ? 26.173 -24.227 27.911 1.00 62.75 89 LEU A CA 1
ATOM 648 C C . LEU A 1 89 ? 27.030 -23.774 26.722 1.00 62.75 89 LEU A C 1
ATOM 650 O O . LEU A 1 89 ? 26.510 -23.081 25.851 1.00 62.75 89 LEU A O 1
ATOM 654 N N . SER A 1 90 ? 28.306 -24.167 26.637 1.00 68.88 90 SER A N 1
ATOM 655 C CA . SER A 1 90 ? 29.137 -23.861 25.464 1.00 68.88 90 SER A CA 1
ATOM 656 C C . SER A 1 90 ? 28.690 -24.654 24.229 1.00 68.88 90 SER A C 1
ATOM 658 O O . SER A 1 90 ? 28.609 -24.085 23.140 1.00 68.88 90 SER A O 1
ATOM 660 N N . ALA A 1 91 ? 28.287 -25.919 24.401 1.00 67.31 91 ALA A N 1
ATOM 661 C CA . ALA A 1 91 ? 27.701 -26.732 23.336 1.00 67.31 91 ALA A CA 1
ATOM 662 C C . ALA A 1 91 ? 26.335 -26.191 22.868 1.00 67.31 91 ALA A C 1
ATOM 664 O O . ALA A 1 91 ? 26.113 -26.068 21.666 1.00 67.31 91 ALA A O 1
ATOM 665 N N . LEU A 1 92 ? 25.455 -25.766 23.787 1.00 58.78 92 LEU A N 1
ATOM 666 C CA . LEU A 1 92 ? 24.198 -25.079 23.442 1.00 58.78 92 LEU A CA 1
ATOM 667 C C . LEU A 1 92 ? 24.440 -23.750 22.718 1.00 58.78 92 LEU A C 1
ATOM 669 O O . LEU A 1 92 ? 23.716 -23.428 21.783 1.00 58.78 92 LEU A O 1
ATOM 673 N N . LYS A 1 93 ? 25.488 -23.006 23.092 1.00 61.44 93 LYS A N 1
ATOM 674 C CA . LYS A 1 93 ? 25.881 -21.766 22.408 1.00 61.44 93 LYS A CA 1
ATOM 675 C C . LYS A 1 93 ? 26.414 -22.012 20.994 1.00 61.44 93 LYS A C 1
ATOM 677 O O . LYS A 1 93 ? 26.272 -21.141 20.150 1.00 61.44 93 LYS A O 1
ATOM 682 N N . THR A 1 94 ? 26.982 -23.190 20.737 1.00 61.31 94 THR A N 1
ATOM 683 C CA . THR A 1 94 ? 27.453 -23.581 19.398 1.00 61.31 94 THR A CA 1
ATOM 684 C C . THR A 1 94 ? 26.280 -24.007 18.509 1.00 61.31 94 THR A C 1
ATOM 686 O O . THR A 1 94 ? 26.251 -23.644 17.342 1.00 61.31 94 THR A O 1
ATOM 689 N N . VAL A 1 95 ? 25.258 -24.671 19.069 1.00 58.09 95 VAL A N 1
ATOM 690 C CA . VAL A 1 95 ? 24.014 -25.017 18.344 1.00 58.09 95 VAL A CA 1
ATOM 691 C C . VAL A 1 95 ? 23.146 -23.782 18.057 1.00 58.09 95 VAL A C 1
ATOM 693 O O . VAL A 1 95 ? 22.502 -23.723 17.019 1.00 58.09 95 VAL A O 1
ATOM 696 N N . LEU A 1 96 ? 23.173 -22.769 18.929 1.00 52.94 96 LEU A N 1
ATOM 697 C CA . LEU A 1 96 ? 22.541 -21.460 18.693 1.00 52.94 96 LEU A CA 1
ATOM 698 C C . LEU A 1 96 ? 23.344 -20.537 17.757 1.00 52.94 96 LEU A C 1
ATOM 700 O O . LEU A 1 96 ? 22.835 -19.500 17.366 1.00 52.94 96 LEU A O 1
ATOM 704 N N . GLN A 1 97 ? 24.595 -20.866 17.412 1.00 55.91 97 GLN A N 1
ATOM 705 C CA . GLN A 1 97 ? 25.428 -20.051 16.510 1.00 55.91 97 GLN A CA 1
ATOM 706 C C . GLN A 1 97 ? 25.473 -20.568 15.068 1.00 55.91 97 GLN A C 1
ATOM 708 O O . GLN A 1 97 ? 25.995 -19.872 14.202 1.00 55.91 97 GLN A O 1
ATOM 713 N N . GLU A 1 98 ? 24.879 -21.730 14.788 1.00 56.03 98 GLU A N 1
ATOM 714 C CA . GLU A 1 98 ? 24.492 -22.134 13.428 1.00 56.03 98 GLU A CA 1
ATOM 715 C C . GLU A 1 98 ? 23.068 -21.645 13.097 1.00 56.03 98 GLU A C 1
ATOM 717 O O . GLU A 1 98 ? 22.308 -22.314 12.399 1.00 56.03 98 GLU A O 1
ATOM 722 N N . GLU A 1 99 ? 22.703 -20.456 13.595 1.00 54.03 99 GLU A N 1
ATOM 723 C CA . GLU A 1 99 ? 21.641 -19.638 13.014 1.00 54.03 99 GLU A CA 1
ATOM 724 C C . GLU A 1 99 ? 22.065 -19.329 11.574 1.00 54.03 99 GLU A C 1
ATOM 726 O O . GLU A 1 99 ? 22.823 -18.396 11.295 1.00 54.03 99 GLU A O 1
ATOM 731 N N . GLN A 1 100 ? 21.614 -20.172 10.638 1.00 60.81 100 GLN A N 1
ATOM 732 C CA . GLN A 1 100 ? 21.472 -19.746 9.252 1.00 60.81 100 GLN A CA 1
ATOM 733 C C . GLN A 1 100 ? 20.790 -18.378 9.285 1.00 60.81 100 GLN A C 1
ATOM 735 O O . GLN A 1 100 ? 19.885 -18.206 10.105 1.00 60.81 100 GLN A O 1
ATOM 740 N N . PRO A 1 101 ? 21.216 -17.403 8.465 1.00 61.34 101 PRO A N 1
ATOM 741 C CA . PRO A 1 101 ? 20.469 -16.164 8.358 1.00 61.34 101 PRO A CA 1
ATOM 742 C C . PRO A 1 101 ? 19.049 -16.557 7.949 1.00 61.34 101 PRO A C 1
ATOM 744 O O . PRO A 1 101 ? 18.831 -16.955 6.808 1.00 61.34 101 PRO A O 1
ATOM 747 N N . GLU A 1 102 ? 18.116 -16.557 8.904 1.00 71.38 102 GLU A N 1
ATOM 748 C CA . GLU A 1 102 ? 16.701 -16.685 8.607 1.00 71.38 102 GLU A CA 1
ATOM 749 C C . GLU A 1 102 ? 16.397 -15.443 7.783 1.00 71.38 102 GLU A C 1
ATOM 751 O O . GLU A 1 102 ? 16.337 -14.330 8.311 1.00 71.38 102 GLU A O 1
ATOM 756 N N . GLU A 1 103 ? 16.347 -15.618 6.462 1.00 73.19 103 GLU A N 1
ATOM 757 C CA . GLU A 1 103 ? 15.855 -14.584 5.570 1.00 73.19 103 GLU A CA 1
ATOM 758 C C . GLU A 1 103 ? 14.501 -14.149 6.122 1.00 73.19 103 GLU A C 1
ATOM 760 O O . GLU A 1 103 ? 13.652 -14.990 6.440 1.00 73.19 103 GLU A O 1
ATOM 765 N N . ASP A 1 104 ? 14.330 -12.839 6.324 1.00 81.75 104 ASP A N 1
ATOM 766 C CA . ASP A 1 104 ? 13.087 -12.316 6.872 1.00 81.75 104 ASP A CA 1
ATOM 767 C C . ASP A 1 104 ? 11.945 -12.848 5.986 1.00 81.75 104 ASP A C 1
ATOM 769 O O . ASP A 1 104 ? 11.984 -12.654 4.768 1.00 81.75 104 ASP A O 1
ATOM 773 N N . PRO A 1 105 ? 10.923 -13.532 6.532 1.00 86.12 105 PRO A N 1
ATOM 774 C CA . PRO A 1 105 ? 9.816 -14.058 5.734 1.00 86.12 105 PRO A CA 1
ATOM 775 C C . PRO A 1 105 ? 9.071 -12.966 4.946 1.00 86.12 105 PRO A C 1
ATOM 777 O O . PRO A 1 105 ? 8.239 -13.271 4.087 1.00 86.12 105 PRO A O 1
ATOM 780 N N . LEU A 1 106 ? 9.299 -11.688 5.260 1.00 84.50 106 LEU A N 1
ATOM 781 C CA . LEU A 1 106 ? 8.853 -10.561 4.454 1.00 84.50 106 LEU A CA 1
ATOM 782 C C . LEU A 1 106 ? 9.675 -10.384 3.166 1.00 84.50 106 LEU A C 1
ATOM 784 O O . LEU A 1 106 ? 9.089 -10.036 2.143 1.00 84.50 106 LEU A O 1
ATOM 788 N N . ASP A 1 107 ? 10.983 -10.636 3.204 1.00 86.38 107 ASP A N 1
ATOM 789 C CA . ASP A 1 107 ? 11.908 -10.476 2.077 1.00 86.38 107 ASP A CA 1
ATOM 790 C C . ASP A 1 107 ? 11.653 -11.527 0.999 1.00 86.38 107 ASP A C 1
ATOM 792 O O . ASP A 1 107 ? 11.529 -11.176 -0.175 1.00 86.38 107 ASP A O 1
ATOM 796 N N . GLU A 1 108 ? 11.455 -12.788 1.392 1.00 90.62 108 GLU A N 1
ATOM 797 C CA . GLU A 1 108 ? 11.093 -13.860 0.457 1.00 90.62 108 GLU A CA 1
ATOM 798 C C . GLU A 1 108 ? 9.760 -13.549 -0.248 1.00 90.62 108 GLU A C 1
ATOM 800 O O . GLU A 1 108 ? 9.649 -13.630 -1.471 1.00 90.62 108 GLU A O 1
ATOM 805 N N . ALA A 1 109 ? 8.750 -13.100 0.507 1.00 91.25 109 ALA A N 1
ATOM 806 C CA . ALA A 1 109 ? 7.443 -12.735 -0.043 1.00 91.25 109 ALA A CA 1
ATOM 807 C C . ALA A 1 109 ? 7.473 -11.464 -0.916 1.00 91.25 109 ALA A C 1
ATOM 809 O O . ALA A 1 109 ? 6.570 -11.252 -1.731 1.00 91.25 109 ALA A O 1
ATOM 810 N N . ALA A 1 110 ? 8.472 -10.600 -0.726 1.00 95.00 110 AL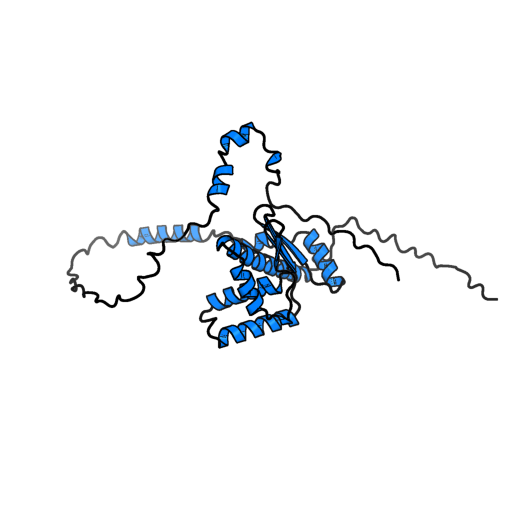A A N 1
ATOM 811 C CA . ALA A 1 110 ? 8.649 -9.346 -1.451 1.00 95.00 110 ALA A CA 1
ATOM 812 C C . ALA A 1 110 ? 9.580 -9.466 -2.668 1.00 95.00 110 ALA A C 1
ATOM 814 O O . ALA A 1 110 ? 9.685 -8.506 -3.440 1.00 95.00 110 ALA A O 1
ATOM 815 N N . ALA A 1 111 ? 10.234 -10.614 -2.864 1.00 95.50 111 ALA A N 1
ATOM 816 C CA . ALA A 1 111 ? 11.176 -10.843 -3.950 1.00 95.50 111 ALA A CA 1
ATOM 817 C C . ALA A 1 111 ? 10.549 -10.510 -5.323 1.00 95.50 111 ALA A C 1
ATOM 819 O O . ALA A 1 111 ? 9.522 -11.089 -5.691 1.00 95.50 111 ALA A O 1
ATOM 820 N N . PRO A 1 112 ? 11.121 -9.564 -6.095 1.00 95.81 112 PRO A N 1
ATOM 821 C CA . PRO A 1 112 ? 10.571 -9.211 -7.395 1.00 95.81 112 PRO A CA 1
ATOM 822 C C . PRO A 1 112 ? 10.770 -10.302 -8.441 1.00 95.81 112 PRO A C 1
ATOM 824 O O . PRO A 1 112 ? 11.856 -10.870 -8.554 1.00 95.81 112 PRO A O 1
ATOM 827 N N . THR A 1 113 ? 9.731 -10.539 -9.236 1.00 95.38 113 THR A N 1
ATOM 828 C CA . THR A 1 113 ? 9.801 -11.373 -10.442 1.00 95.38 113 THR A CA 1
ATOM 829 C C . THR A 1 113 ? 10.348 -10.578 -11.634 1.00 95.38 113 THR A C 1
ATOM 831 O O . THR A 1 113 ? 10.394 -9.345 -11.610 1.00 95.38 113 THR A O 1
ATOM 834 N N . ASP A 1 114 ? 10.722 -11.262 -12.717 1.00 93.44 114 ASP A N 1
ATOM 835 C CA . ASP A 1 114 ? 11.169 -10.595 -13.950 1.00 93.44 114 ASP A CA 1
ATOM 836 C C . ASP A 1 114 ? 10.061 -9.756 -14.602 1.00 93.44 114 ASP A C 1
ATOM 838 O O . ASP A 1 114 ? 10.331 -8.718 -15.210 1.00 93.44 114 ASP A O 1
ATOM 842 N N . ASP A 1 115 ? 8.802 -10.173 -14.455 1.00 94.25 115 ASP A N 1
ATOM 843 C CA . ASP A 1 115 ? 7.660 -9.402 -14.944 1.00 94.25 115 ASP A CA 1
ATOM 844 C C . ASP A 1 115 ? 7.424 -8.150 -14.088 1.00 94.25 115 ASP A C 1
ATOM 846 O O . ASP A 1 115 ? 7.191 -7.079 -14.650 1.00 94.25 115 ASP A O 1
ATOM 850 N N . ASP A 1 116 ? 7.599 -8.235 -12.761 1.00 96.06 116 ASP A N 1
ATOM 851 C CA . ASP A 1 116 ? 7.585 -7.056 -11.879 1.00 96.06 116 ASP A CA 1
ATOM 852 C C . ASP A 1 116 ? 8.689 -6.064 -12.268 1.00 96.06 116 ASP A C 1
ATOM 854 O O . ASP A 1 116 ? 8.441 -4.866 -12.381 1.00 96.06 116 ASP A O 1
ATOM 858 N N . LYS A 1 117 ? 9.907 -6.563 -12.528 1.00 95.94 117 LYS A N 1
ATOM 859 C CA . LYS A 1 117 ? 11.051 -5.764 -12.998 1.00 95.94 117 LYS A CA 1
ATOM 860 C C . LYS A 1 117 ? 10.710 -5.028 -14.296 1.00 95.94 117 LYS A C 1
ATOM 862 O O . LYS A 1 117 ? 10.930 -3.821 -14.403 1.00 95.94 117 LYS A O 1
ATOM 867 N N . ARG A 1 118 ? 10.145 -5.733 -15.282 1.00 94.31 118 ARG A N 1
ATOM 868 C CA . ARG A 1 118 ? 9.736 -5.145 -16.570 1.00 94.31 118 ARG A CA 1
ATOM 869 C C . ARG A 1 118 ? 8.655 -4.084 -16.396 1.00 94.31 118 ARG A C 1
ATOM 871 O O . ARG A 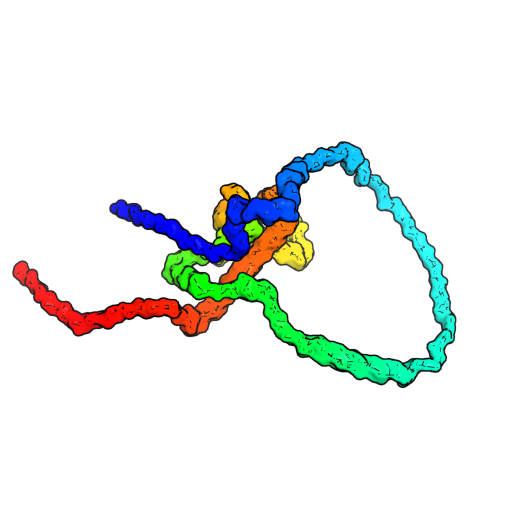1 118 ? 8.746 -3.033 -17.028 1.00 94.31 118 ARG A O 1
ATOM 878 N N . GLU A 1 119 ? 7.649 -4.346 -15.568 1.00 95.94 119 GLU A N 1
ATOM 879 C CA . GLU A 1 119 ? 6.559 -3.400 -15.336 1.00 95.94 119 GLU A CA 1
ATOM 880 C C . GLU A 1 119 ? 7.036 -2.171 -14.557 1.00 95.94 119 GLU A C 1
ATOM 882 O O . GLU A 1 119 ? 6.724 -1.044 -14.934 1.00 95.94 119 GLU A O 1
ATOM 887 N N . PHE A 1 120 ? 7.903 -2.360 -13.562 1.00 96.75 120 PHE A N 1
ATOM 888 C CA . PHE A 1 120 ? 8.549 -1.267 -12.842 1.00 96.75 120 PHE A CA 1
ATOM 889 C C . PHE A 1 120 ? 9.352 -0.357 -13.778 1.00 96.75 120 PHE A C 1
ATOM 891 O O . PHE A 1 120 ? 9.177 0.860 -13.745 1.00 96.75 120 PHE A O 1
ATOM 898 N N . ILE A 1 121 ? 10.164 -0.927 -14.678 1.00 95.88 121 ILE A N 1
ATOM 899 C CA . ILE A 1 121 ? 10.915 -0.154 -15.682 1.00 95.88 121 ILE A CA 1
ATOM 900 C C . ILE A 1 121 ? 9.964 0.619 -16.608 1.00 95.88 121 ILE A C 1
ATOM 902 O O . ILE A 1 121 ? 10.226 1.780 -16.924 1.00 95.88 121 ILE A O 1
ATOM 906 N N . ARG A 1 122 ? 8.846 0.017 -17.037 1.00 95.56 122 ARG A N 1
ATOM 907 C CA . ARG A 1 122 ? 7.842 0.705 -17.869 1.00 95.56 122 ARG A CA 1
ATOM 908 C C . ARG A 1 122 ? 7.207 1.884 -17.141 1.00 95.56 122 ARG A C 1
ATOM 910 O O . ARG A 1 122 ? 7.111 2.957 -17.732 1.00 95.56 122 ARG A O 1
ATOM 917 N N . CYS A 1 123 ? 6.803 1.697 -15.887 1.00 96.81 123 CYS A N 1
ATOM 918 C CA . CYS A 1 123 ? 6.248 2.756 -15.047 1.00 96.81 123 CYS A CA 1
ATOM 919 C C . CYS A 1 123 ? 7.258 3.893 -14.852 1.00 96.81 123 CYS A C 1
ATOM 921 O O . CYS A 1 123 ? 6.928 5.053 -15.096 1.00 96.81 123 CYS A O 1
ATOM 923 N N . LEU A 1 124 ? 8.508 3.552 -14.525 1.00 95.50 124 LEU A N 1
ATOM 924 C CA . LEU A 1 124 ? 9.589 4.509 -14.305 1.00 95.50 124 LEU A CA 1
ATOM 925 C C . LEU A 1 124 ? 9.902 5.339 -15.561 1.00 95.50 124 LEU A C 1
ATOM 927 O O . LEU A 1 124 ? 10.023 6.558 -15.481 1.00 95.50 124 LEU A O 1
ATOM 931 N N . LEU A 1 125 ? 9.999 4.705 -16.735 1.00 95.12 125 LEU A N 1
ATOM 932 C CA . LEU A 1 125 ? 10.242 5.401 -18.007 1.00 95.12 125 LEU A CA 1
ATOM 933 C C . LEU A 1 125 ? 9.015 6.178 -18.509 1.00 95.12 125 LEU A C 1
ATOM 935 O O . LEU A 1 125 ? 9.161 7.135 -19.269 1.00 95.12 125 LEU A O 1
ATOM 939 N N . GLY A 1 126 ? 7.815 5.748 -18.120 1.00 96.50 126 GLY A N 1
ATOM 940 C CA . GLY A 1 126 ? 6.546 6.369 -18.488 1.00 96.50 126 GLY A CA 1
ATOM 941 C C . GLY A 1 126 ? 6.082 7.484 -17.550 1.00 96.50 126 GLY A C 1
ATOM 942 O O . GLY A 1 126 ? 5.013 8.046 -17.799 1.00 96.50 126 GLY A O 1
ATOM 943 N N . ASP A 1 127 ? 6.839 7.778 -16.486 1.00 95.62 127 ASP A N 1
ATOM 944 C CA . ASP A 1 127 ? 6.430 8.685 -15.403 1.00 95.62 127 ASP A CA 1
ATOM 945 C C . ASP A 1 127 ? 5.024 8.333 -14.870 1.00 95.62 127 ASP A C 1
ATOM 947 O O . ASP A 1 127 ? 4.152 9.182 -14.686 1.00 95.62 127 ASP A O 1
ATOM 951 N N . GLN A 1 128 ? 4.762 7.029 -14.725 1.00 97.00 128 GLN A N 1
ATOM 952 C CA . GLN A 1 128 ? 3.518 6.488 -14.180 1.00 97.00 128 GLN A CA 1
ATOM 953 C C . GLN A 1 128 ? 3.793 5.821 -12.830 1.00 97.00 128 GLN A C 1
ATOM 955 O O . GLN A 1 128 ? 4.850 5.212 -12.655 1.00 97.00 128 GLN A O 1
ATOM 960 N N . PRO A 1 129 ? 2.846 5.873 -11.877 1.00 96.88 129 PRO A N 1
ATOM 961 C CA . PRO A 1 129 ? 2.994 5.152 -10.621 1.00 96.88 129 PRO A CA 1
ATOM 962 C C . PRO A 1 129 ? 3.046 3.643 -10.883 1.00 96.88 129 PRO A C 1
ATOM 964 O O . PRO A 1 129 ? 2.265 3.112 -11.675 1.00 96.88 129 PRO A O 1
ATOM 967 N N . TYR A 1 130 ? 3.951 2.946 -10.199 1.00 98.12 130 TYR A N 1
ATOM 968 C CA . TYR A 1 130 ? 3.980 1.486 -10.218 1.00 98.12 130 TYR A CA 1
ATOM 969 C C . TYR A 1 130 ? 2.764 0.926 -9.483 1.00 98.12 130 TYR A C 1
ATOM 971 O O . TYR A 1 130 ? 2.436 1.402 -8.395 1.00 98.12 130 TYR A O 1
ATOM 979 N N . VAL A 1 131 ? 2.111 -0.082 -10.064 1.00 98.12 131 VAL A N 1
ATOM 980 C CA . VAL A 1 131 ? 0.922 -0.729 -9.499 1.00 98.12 131 VAL A CA 1
ATOM 981 C C . VAL A 1 131 ? 1.114 -2.239 -9.480 1.00 98.12 131 VAL A C 1
ATOM 983 O O . VAL A 1 131 ? 1.517 -2.825 -10.480 1.00 98.12 131 VAL A O 1
ATOM 986 N N . LYS A 1 132 ? 0.758 -2.880 -8.363 1.00 98.00 132 LYS A N 1
ATOM 987 C CA . LYS A 1 132 ? 0.773 -4.337 -8.219 1.00 98.00 132 LYS A CA 1
ATOM 988 C C . LYS A 1 132 ? -0.507 -4.856 -7.574 1.00 98.00 132 LYS A C 1
ATOM 990 O O . LYS A 1 132 ? -0.996 -4.299 -6.590 1.00 98.00 132 LYS A O 1
ATOM 995 N N . GLU A 1 133 ? -1.047 -5.931 -8.139 1.00 98.19 133 GLU A N 1
ATOM 996 C CA . GLU A 1 133 ? -2.219 -6.629 -7.613 1.00 98.19 133 GLU A CA 1
ATOM 997 C C . GLU A 1 133 ? -1.799 -7.791 -6.710 1.00 98.19 133 GLU A C 1
ATOM 999 O O . GLU A 1 133 ? -0.905 -8.568 -7.042 1.00 98.19 133 GLU A O 1
ATOM 1004 N N . TYR A 1 134 ? -2.471 -7.912 -5.569 1.00 98.00 134 TYR A N 1
ATOM 1005 C CA . TYR A 1 134 ? -2.324 -9.015 -4.632 1.00 98.00 134 TYR A CA 1
ATOM 1006 C C . TYR A 1 134 ? -3.675 -9.686 -4.414 1.00 98.00 134 TYR A C 1
ATOM 1008 O O . TYR A 1 134 ? -4.686 -9.019 -4.178 1.00 98.00 134 TYR A O 1
ATOM 1016 N N . GLU A 1 135 ? -3.676 -11.016 -4.424 1.00 97.44 135 GLU A N 1
ATOM 1017 C CA . GLU A 1 135 ? -4.848 -11.832 -4.126 1.00 97.44 135 GLU A CA 1
ATOM 1018 C C . GLU A 1 135 ? -4.661 -12.562 -2.790 1.00 97.44 135 GLU A C 1
ATOM 1020 O O . GLU A 1 135 ? -3.621 -13.167 -2.533 1.00 97.44 135 GLU A O 1
ATOM 1025 N N . LEU A 1 136 ? -5.684 -12.538 -1.933 1.00 95.19 136 LEU A N 1
ATOM 1026 C CA . LEU A 1 136 ? -5.732 -13.309 -0.690 1.00 95.19 136 LEU A CA 1
ATOM 1027 C C . LEU A 1 136 ? -6.943 -14.232 -0.658 1.00 95.19 136 LEU A C 1
ATOM 1029 O O . LEU A 1 136 ? -7.9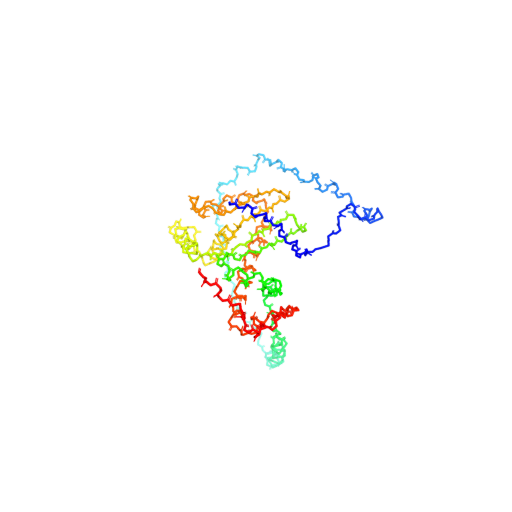94 -13.936 -1.231 1.00 95.19 136 LEU A O 1
ATOM 1033 N N . PHE A 1 137 ? -6.809 -15.311 0.118 1.00 95.06 137 PHE A N 1
ATOM 1034 C CA . PHE A 1 137 ? -7.887 -16.257 0.411 1.00 95.06 137 PHE A CA 1
ATOM 1035 C C . PHE A 1 137 ? -8.570 -16.763 -0.873 1.00 95.06 137 PHE A C 1
ATOM 1037 O O . PHE A 1 137 ? -9.791 -16.688 -1.004 1.00 95.06 137 PHE A O 1
ATOM 1044 N N . ASN A 1 138 ? -7.769 -17.244 -1.833 1.00 94.62 138 ASN A N 1
ATOM 1045 C CA . ASN A 1 138 ? -8.217 -17.724 -3.149 1.00 94.62 138 ASN A CA 1
ATOM 1046 C C . ASN A 1 138 ? -9.017 -16.671 -3.940 1.00 94.62 138 ASN A C 1
ATOM 1048 O O . ASN A 1 138 ? -10.102 -16.949 -4.446 1.00 94.62 138 ASN A O 1
ATOM 1052 N N . GLY A 1 139 ? -8.509 -15.437 -3.995 1.00 95.38 139 GLY A N 1
ATOM 1053 C CA . GLY A 1 139 ? -9.131 -14.341 -4.744 1.00 95.38 139 GLY A CA 1
ATOM 1054 C C . GLY A 1 139 ? -10.391 -13.762 -4.096 1.00 95.38 139 GLY A C 1
ATOM 1055 O O . GLY A 1 139 ? -11.026 -12.884 -4.680 1.00 95.38 139 GLY A O 1
ATOM 1056 N N . MET A 1 140 ? -10.754 -14.202 -2.883 1.00 96.06 140 MET A N 1
ATOM 1057 C CA . MET A 1 140 ? -11.832 -13.574 -2.118 1.00 96.06 140 MET A CA 1
ATOM 1058 C C . MET A 1 140 ? -11.512 -12.109 -1.833 1.00 96.06 140 MET A C 1
ATOM 1060 O O . MET A 1 140 ? -12.426 -11.289 -1.796 1.00 96.06 140 MET A O 1
ATOM 1064 N N . ILE A 1 141 ? -10.239 -11.772 -1.642 1.00 96.44 141 ILE A N 1
ATOM 1065 C CA . ILE A 1 141 ? -9.798 -10.390 -1.494 1.00 96.44 141 ILE A CA 1
ATOM 1066 C C . ILE A 1 141 ? -8.775 -10.105 -2.574 1.00 96.44 141 ILE A C 1
ATOM 1068 O O . ILE A 1 141 ? -7.817 -10.859 -2.728 1.00 96.44 141 ILE A O 1
ATOM 1072 N N . LYS A 1 142 ? -8.981 -9.009 -3.294 1.00 98.06 142 LYS A N 1
ATOM 1073 C CA . LYS A 1 142 ? -8.038 -8.500 -4.284 1.00 98.06 142 LYS A CA 1
ATOM 1074 C C . LYS A 1 142 ? -7.723 -7.061 -3.938 1.00 98.06 142 LYS A C 1
ATOM 1076 O O . LYS A 1 142 ? -8.646 -6.271 -3.738 1.00 98.06 142 LYS A O 1
ATOM 1081 N N . ILE A 1 143 ? -6.448 -6.728 -3.835 1.00 97.88 143 ILE A N 1
ATOM 1082 C CA . ILE A 1 143 ? -5.999 -5.369 -3.552 1.00 97.88 143 ILE A CA 1
ATOM 1083 C C . ILE A 1 143 ? -4.983 -4.952 -4.603 1.00 97.88 143 ILE A C 1
ATOM 1085 O O . ILE A 1 143 ? -4.003 -5.653 -4.842 1.00 97.88 143 ILE A O 1
ATOM 1089 N N . ARG A 1 144 ? -5.223 -3.805 -5.232 1.00 98.19 144 ARG A N 1
ATOM 1090 C CA . ARG A 1 144 ? -4.253 -3.148 -6.104 1.00 98.19 144 ARG A CA 1
ATOM 1091 C C . ARG A 1 144 ? -3.589 -2.035 -5.323 1.00 98.19 144 ARG A C 1
ATOM 1093 O O . ARG A 1 144 ? -4.263 -1.104 -4.880 1.00 98.19 144 ARG A O 1
ATOM 1100 N N . LEU A 1 145 ? -2.283 -2.166 -5.142 1.00 98.31 145 LEU A N 1
ATOM 1101 C CA . LEU A 1 145 ? -1.456 -1.189 -4.456 1.00 98.31 145 LEU A CA 1
ATOM 1102 C C . LEU A 1 145 ? -0.638 -0.406 -5.472 1.00 98.31 145 LEU A C 1
ATOM 1104 O O . LEU A 1 145 ? -0.104 -0.991 -6.410 1.00 98.31 145 LEU A O 1
ATOM 1108 N N . ARG A 1 146 ? -0.538 0.903 -5.262 1.00 97.94 146 ARG A N 1
ATOM 1109 C CA . ARG A 1 146 ? 0.263 1.820 -6.064 1.00 97.94 146 ARG A CA 1
ATOM 1110 C C . ARG A 1 146 ? 1.340 2.495 -5.227 1.00 97.94 146 ARG A C 1
ATOM 1112 O O . ARG A 1 146 ? 1.161 2.700 -4.022 1.00 97.94 146 ARG A O 1
ATOM 1119 N N . ASP A 1 147 ? 2.424 2.873 -5.890 1.00 97.38 147 ASP A N 1
ATOM 1120 C CA . ASP A 1 147 ? 3.460 3.717 -5.304 1.00 97.38 147 ASP A CA 1
ATOM 1121 C C . ASP A 1 147 ? 2.915 5.115 -4.945 1.00 97.38 147 ASP A C 1
ATOM 1123 O O . ASP A 1 147 ? 1.978 5.630 -5.576 1.00 97.38 147 ASP A O 1
ATOM 1127 N N . LEU A 1 148 ? 3.480 5.712 -3.897 1.00 96.12 148 LEU A N 1
ATOM 1128 C CA . LEU A 1 148 ? 3.120 7.035 -3.406 1.00 96.12 148 LEU A CA 1
ATOM 1129 C C . LEU A 1 148 ? 4.042 8.083 -4.012 1.00 96.12 148 LEU A C 1
ATOM 1131 O O . LEU A 1 148 ? 5.259 7.946 -4.010 1.00 96.12 148 LEU A O 1
ATOM 1135 N N . SER A 1 149 ? 3.460 9.189 -4.468 1.00 95.12 149 SER A N 1
ATOM 1136 C CA . SER A 1 149 ? 4.280 10.348 -4.808 1.00 95.12 149 SER A CA 1
ATOM 1137 C C . SER A 1 149 ? 4.851 10.995 -3.536 1.00 95.12 149 SER A C 1
ATOM 1139 O O . SER A 1 149 ? 4.227 10.905 -2.474 1.00 95.12 149 SER A O 1
ATOM 1141 N N . PRO A 1 150 ? 5.965 11.747 -3.627 1.00 95.31 150 PRO A N 1
ATOM 1142 C CA . PRO A 1 150 ? 6.528 12.450 -2.471 1.00 95.31 150 PRO A CA 1
ATOM 1143 C C . PRO A 1 150 ? 5.512 13.350 -1.748 1.00 95.31 150 PRO A C 1
ATOM 1145 O O . PRO A 1 150 ? 5.454 13.381 -0.525 1.00 95.31 150 PRO A O 1
ATOM 1148 N N . ALA A 1 151 ? 4.622 14.012 -2.496 1.00 94.75 151 ALA A N 1
ATOM 1149 C CA . ALA A 1 151 ? 3.564 14.840 -1.914 1.00 94.75 151 ALA A CA 1
ATOM 1150 C C . ALA A 1 151 ? 2.528 14.023 -1.113 1.00 94.75 151 ALA A C 1
ATOM 1152 O O . ALA A 1 151 ? 1.967 14.517 -0.135 1.00 94.75 151 ALA A O 1
ATOM 1153 N N . GLN A 1 152 ? 2.260 12.778 -1.522 1.00 94.25 152 GLN A N 1
ATOM 1154 C CA . GLN A 1 152 ? 1.375 11.863 -0.796 1.00 94.25 152 GLN A CA 1
ATOM 1155 C C . GLN A 1 152 ? 2.049 11.328 0.471 1.00 94.25 152 GLN A C 1
ATOM 1157 O O . GLN A 1 152 ? 1.376 11.170 1.489 1.00 94.25 152 GLN A O 1
ATOM 1162 N N . GLU A 1 153 ? 3.365 11.100 0.440 1.00 95.69 153 GLU A N 1
ATOM 1163 C CA . GLU A 1 153 ? 4.134 10.763 1.642 1.00 95.69 153 GLU A CA 1
ATOM 1164 C C . GLU A 1 153 ? 4.140 11.918 2.649 1.00 95.69 153 GLU A C 1
ATOM 1166 O O . GLU A 1 153 ? 3.841 11.706 3.826 1.00 95.69 153 GLU A O 1
ATOM 1171 N N . ASP A 1 154 ? 4.375 13.151 2.193 1.00 96.06 154 ASP A N 1
ATOM 1172 C CA . ASP A 1 154 ? 4.313 14.346 3.041 1.00 96.06 154 ASP A CA 1
ATOM 1173 C C . ASP A 1 154 ? 2.932 14.503 3.697 1.00 96.06 154 ASP A C 1
ATOM 1175 O O . ASP A 1 154 ? 2.828 14.775 4.898 1.00 96.06 154 ASP A O 1
ATOM 1179 N N . GLN A 1 155 ? 1.854 14.280 2.932 1.00 93.94 155 GLN A N 1
ATOM 1180 C CA . GLN A 1 155 ? 0.487 14.298 3.458 1.00 93.94 155 GLN A CA 1
ATOM 1181 C C . GLN A 1 155 ? 0.281 13.218 4.527 1.00 93.94 155 GLN A C 1
ATOM 1183 O O . GLN A 1 155 ? -0.344 13.478 5.557 1.00 93.94 155 GLN A O 1
ATOM 1188 N N . LEU A 1 156 ? 0.828 12.022 4.314 1.00 96.00 156 LEU A N 1
ATOM 1189 C CA . LEU A 1 156 ? 0.744 10.932 5.274 1.00 96.00 156 LEU A CA 1
ATOM 1190 C C . LEU A 1 156 ? 1.422 11.298 6.602 1.00 96.00 156 LEU A C 1
ATOM 1192 O O . LEU A 1 156 ? 0.842 11.088 7.669 1.00 96.00 156 LEU A O 1
ATOM 1196 N N . PHE A 1 157 ? 2.620 11.886 6.559 1.00 96.38 157 PHE A N 1
ATOM 1197 C CA . PHE A 1 157 ? 3.323 12.313 7.772 1.00 96.38 157 PHE A CA 1
ATOM 1198 C C . PHE A 1 157 ? 2.649 13.508 8.459 1.00 96.38 157 PHE A C 1
ATOM 1200 O O . PHE A 1 157 ? 2.652 13.593 9.690 1.00 96.38 157 PHE A O 1
ATOM 1207 N N . ALA A 1 158 ? 2.017 14.405 7.698 1.00 95.88 158 ALA A N 1
ATOM 1208 C CA . ALA A 1 158 ? 1.209 15.481 8.264 1.00 95.88 158 ALA A CA 1
ATOM 1209 C C . ALA A 1 158 ? 0.009 14.934 9.061 1.00 95.88 158 ALA A C 1
ATOM 1211 O O . ALA A 1 158 ? -0.247 15.389 10.178 1.00 95.88 158 ALA A O 1
ATOM 1212 N N . GLU A 1 159 ? -0.682 13.922 8.533 1.00 95.44 159 GLU A N 1
ATOM 1213 C CA . GLU A 1 159 ? -1.797 13.243 9.210 1.00 95.44 159 GLU A CA 1
ATOM 1214 C C . GLU A 1 159 ? -1.330 12.486 10.464 1.00 95.44 159 GLU A C 1
ATOM 1216 O O . GLU A 1 159 ? -1.969 12.576 11.515 1.00 95.44 159 GLU A O 1
ATOM 1221 N N . MET A 1 160 ? -0.165 11.827 10.411 1.00 96.75 160 MET A N 1
ATOM 1222 C CA . MET A 1 160 ? 0.470 11.212 11.588 1.00 96.75 160 MET A CA 1
ATOM 1223 C C . MET A 1 160 ? 0.743 12.236 12.697 1.00 96.75 160 MET A C 1
ATOM 1225 O O . MET A 1 160 ? 0.427 11.996 13.864 1.00 96.75 160 MET A O 1
ATOM 1229 N N . ALA A 1 161 ? 1.278 13.409 12.347 1.00 95.94 161 ALA A N 1
ATOM 1230 C CA . ALA A 1 161 ? 1.546 14.473 13.313 1.00 95.94 161 ALA A CA 1
ATOM 1231 C C . ALA A 1 161 ? 0.256 15.021 13.950 1.00 95.94 161 ALA A C 1
ATOM 1233 O O . ALA A 1 161 ? 0.239 15.352 15.138 1.00 95.94 161 ALA A O 1
ATOM 1234 N N . ILE A 1 162 ? -0.839 15.107 13.186 1.00 94.94 162 ILE A N 1
ATOM 1235 C CA . ILE A 1 162 ? -2.159 15.481 13.712 1.00 94.94 162 ILE A CA 1
ATOM 1236 C C . ILE A 1 162 ? -2.678 14.398 14.668 1.00 94.94 162 ILE A C 1
ATOM 1238 O O . ILE A 1 162 ? -3.113 14.723 15.773 1.00 94.94 162 ILE A O 1
ATOM 1242 N N . ALA A 1 163 ? -2.590 13.119 14.290 1.00 94.31 163 ALA A N 1
ATOM 1243 C CA . ALA A 1 163 ? -3.007 11.997 15.130 1.00 94.31 163 ALA A CA 1
ATOM 1244 C C . ALA A 1 163 ? -2.234 11.952 16.461 1.00 94.31 163 ALA A C 1
ATOM 1246 O O . ALA A 1 163 ? -2.840 11.778 17.521 1.00 94.31 163 ALA A O 1
ATOM 1247 N N . GLN A 1 164 ? -0.924 12.203 16.425 1.00 96.00 164 GLN A N 1
ATOM 1248 C CA . GLN A 1 164 ? -0.087 12.303 17.620 1.00 96.00 164 GLN A CA 1
ATOM 1249 C C . GLN A 1 164 ? -0.503 13.477 18.517 1.00 96.00 164 GLN A C 1
ATOM 1251 O O . GLN A 1 164 ? -0.691 13.301 19.719 1.00 96.00 164 GLN A O 1
ATOM 1256 N N . ARG A 1 165 ? -0.726 14.673 17.950 1.00 96.56 165 ARG A N 1
ATOM 1257 C CA . ARG A 1 165 ? -1.205 15.846 18.712 1.00 96.56 165 ARG A CA 1
ATOM 1258 C C . ARG A 1 165 ? -2.569 15.620 19.361 1.00 96.56 165 ARG A C 1
ATOM 1260 O O . ARG A 1 165 ? -2.832 16.174 20.423 1.00 96.56 165 ARG A O 1
ATOM 1267 N N . ASN A 1 166 ? -3.415 14.805 18.738 1.00 96.12 166 ASN A N 1
ATOM 1268 C CA . ASN A 1 166 ? -4.732 14.438 19.253 1.00 96.12 166 ASN A CA 1
ATOM 1269 C C . ASN A 1 166 ? -4.688 13.309 20.301 1.00 96.12 166 ASN A C 1
ATOM 1271 O O . ASN A 1 166 ? -5.748 12.865 20.739 1.00 96.12 166 ASN A O 1
ATOM 1275 N N . GLY A 1 167 ? -3.500 12.820 20.680 1.00 96.19 167 GLY A N 1
ATOM 1276 C CA . GLY A 1 167 ? -3.341 11.736 21.653 1.00 96.19 167 GLY A CA 1
ATOM 1277 C C . GLY A 1 167 ? -3.817 10.375 21.142 1.00 96.19 167 GLY A C 1
ATOM 1278 O O . GLY A 1 167 ? -4.193 9.523 21.933 1.00 96.19 167 GLY A O 1
ATOM 1279 N N . LYS A 1 168 ? -3.866 10.168 19.818 1.00 94.56 168 LYS A N 1
ATOM 1280 C CA . LYS A 1 168 ? -4.194 8.857 19.224 1.00 94.56 168 LYS A CA 1
ATOM 1281 C C . LYS A 1 168 ? -2.985 7.932 19.114 1.00 94.56 168 LYS A C 1
ATOM 1283 O O . LYS A 1 168 ? -3.169 6.743 18.883 1.00 94.56 168 LYS A O 1
ATOM 1288 N N . ILE A 1 169 ? -1.784 8.492 19.223 1.00 96.00 169 ILE A N 1
ATOM 1289 C CA . ILE A 1 169 ? -0.511 7.779 19.171 1.00 96.00 169 ILE A CA 1
ATOM 1290 C C . ILE A 1 169 ? 0.219 8.105 20.470 1.00 96.00 169 ILE A C 1
ATOM 1292 O O . ILE A 1 169 ? 0.634 9.252 20.659 1.00 96.00 169 ILE A O 1
ATOM 1296 N N . GLU A 1 170 ? 0.338 7.123 21.359 1.00 96.38 170 GLU A N 1
ATOM 1297 C CA . GLU A 1 170 ? 1.015 7.281 22.652 1.00 96.38 170 GLU A CA 1
ATOM 1298 C C . GLU A 1 170 ? 2.360 6.552 22.670 1.00 96.38 170 GLU A C 1
ATOM 1300 O O . GLU A 1 170 ? 3.328 7.045 23.252 1.00 96.38 170 GLU A O 1
ATOM 1305 N N . THR A 1 171 ? 2.428 5.401 21.999 1.00 97.00 171 THR A N 1
ATOM 1306 C CA . THR A 1 171 ? 3.599 4.520 21.967 1.00 97.00 171 THR A CA 1
ATOM 1307 C C . THR A 1 171 ? 4.223 4.422 20.571 1.00 97.00 171 THR A C 1
ATOM 1309 O O . THR A 1 171 ? 3.651 4.869 19.576 1.00 97.00 171 THR A O 1
ATOM 1312 N N . GLU A 1 172 ? 5.418 3.835 20.494 1.00 94.88 172 GLU A N 1
ATOM 1313 C CA . GLU A 1 172 ? 6.086 3.519 19.222 1.00 94.88 172 GLU A CA 1
ATOM 1314 C C . GLU A 1 172 ? 5.300 2.468 18.418 1.00 94.88 172 GLU A C 1
ATOM 1316 O O . GLU A 1 172 ? 5.104 2.626 17.216 1.00 94.88 172 GLU A O 1
ATOM 1321 N N . ASP A 1 173 ? 4.720 1.474 19.093 1.00 94.19 173 ASP A N 1
ATOM 1322 C CA . ASP A 1 173 ? 3.867 0.469 18.450 1.00 94.19 173 ASP A CA 1
ATOM 1323 C C . ASP A 1 173 ? 2.604 1.097 17.830 1.00 94.19 173 ASP A C 1
ATOM 1325 O O . ASP A 1 173 ? 2.181 0.717 16.732 1.00 94.19 173 ASP A O 1
ATOM 1329 N N . ASP A 1 174 ? 2.007 2.093 18.501 1.00 94.75 174 ASP A N 1
ATOM 1330 C CA . ASP A 1 174 ? 0.874 2.851 17.952 1.00 94.75 174 ASP A CA 1
ATOM 1331 C C . ASP A 1 174 ? 1.283 3.643 16.710 1.00 94.75 174 ASP A C 1
ATOM 1333 O O . ASP A 1 174 ? 0.492 3.782 15.772 1.00 94.75 174 ASP A O 1
ATOM 1337 N N . TRP A 1 175 ? 2.510 4.170 16.704 1.00 96.06 175 TRP A N 1
ATOM 1338 C CA . TRP A 1 175 ? 3.052 4.919 15.580 1.00 96.06 175 TRP A CA 1
ATOM 1339 C C . TRP A 1 175 ? 3.183 4.020 14.353 1.00 96.06 175 TRP A C 1
ATOM 1341 O O . TRP A 1 175 ? 2.634 4.347 13.300 1.00 96.06 175 TRP A O 1
ATOM 1351 N N . ASP A 1 176 ? 3.826 2.863 14.491 1.00 95.00 176 ASP A N 1
ATOM 1352 C CA . ASP A 1 176 ? 4.010 1.921 13.385 1.00 95.00 176 ASP A CA 1
ATOM 1353 C C . ASP A 1 176 ? 2.675 1.377 12.870 1.00 95.00 176 ASP A C 1
ATOM 1355 O O . ASP A 1 176 ? 2.430 1.322 11.659 1.00 95.00 176 ASP A O 1
ATOM 1359 N N . LEU A 1 177 ? 1.756 1.041 13.779 1.00 94.94 177 LEU A N 1
ATOM 1360 C CA . LEU A 1 177 ? 0.429 0.565 13.407 1.00 94.94 177 LEU A CA 1
ATOM 1361 C C . LEU A 1 177 ? -0.394 1.646 12.693 1.00 94.94 177 LEU A C 1
ATOM 1363 O O . LEU A 1 177 ? -1.083 1.346 11.713 1.00 94.94 177 LEU A O 1
ATOM 1367 N N . MET A 1 178 ? -0.352 2.894 13.167 1.00 96.50 178 MET A N 1
ATOM 1368 C CA . MET A 1 178 ? -1.047 4.008 12.520 1.00 96.50 178 MET A CA 1
ATOM 1369 C C . MET A 1 178 ? -0.441 4.315 11.150 1.00 96.50 178 MET A C 1
ATOM 1371 O O . MET A 1 178 ? -1.170 4.512 10.178 1.00 96.50 178 MET A O 1
ATOM 1375 N N . LEU A 1 179 ? 0.883 4.281 11.045 1.00 97.00 179 LEU A N 1
ATOM 1376 C CA . LEU A 1 179 ? 1.597 4.486 9.797 1.00 97.00 179 LEU A CA 1
ATOM 1377 C C . LEU A 1 179 ? 1.197 3.439 8.749 1.00 97.00 179 LEU A C 1
ATOM 1379 O O . LEU A 1 179 ? 0.880 3.791 7.611 1.00 97.00 179 LEU A O 1
ATOM 1383 N N . ASP A 1 180 ? 1.126 2.165 9.132 1.00 96.50 180 ASP A N 1
ATOM 1384 C CA . ASP A 1 180 ? 0.679 1.099 8.234 1.00 96.50 180 ASP A CA 1
ATOM 1385 C C . ASP A 1 180 ? -0.801 1.228 7.848 1.00 96.50 180 ASP A C 1
ATOM 1387 O O . ASP A 1 180 ? -1.162 0.973 6.697 1.00 96.50 180 ASP A O 1
ATOM 1391 N N . ARG A 1 181 ? -1.666 1.678 8.769 1.00 96.00 181 ARG A N 1
ATOM 1392 C CA . ARG A 1 181 ? -3.082 1.976 8.477 1.00 96.00 181 ARG A CA 1
ATOM 1393 C C . ARG A 1 181 ? -3.230 3.052 7.416 1.00 96.00 181 ARG A C 1
ATOM 1395 O O . ARG A 1 181 ? -3.999 2.886 6.471 1.00 96.00 181 ARG A O 1
ATOM 1402 N N . LEU A 1 182 ? -2.514 4.155 7.589 1.00 96.81 182 LEU A N 1
ATOM 1403 C CA . LEU A 1 182 ? -2.559 5.279 6.665 1.00 96.81 182 LEU A CA 1
ATOM 1404 C C . LEU A 1 182 ? -1.968 4.894 5.305 1.00 96.81 182 LEU A C 1
ATOM 1406 O O . LEU A 1 182 ? -2.563 5.208 4.276 1.00 96.81 182 LEU A O 1
ATOM 1410 N N . ARG A 1 183 ? -0.868 4.130 5.290 1.00 97.00 183 ARG A N 1
ATOM 1411 C CA . ARG A 1 183 ? -0.272 3.590 4.057 1.00 97.00 183 ARG A CA 1
ATOM 1412 C C . ARG A 1 183 ? -1.216 2.656 3.321 1.00 97.00 183 ARG A C 1
ATOM 1414 O O . ARG A 1 183 ? -1.321 2.759 2.106 1.00 97.00 183 ARG A O 1
ATOM 1421 N N . MET A 1 184 ? -1.934 1.790 4.038 1.00 96.62 184 MET A N 1
ATOM 1422 C CA . MET A 1 184 ? -2.925 0.904 3.429 1.00 96.62 184 MET A CA 1
ATOM 1423 C C . MET A 1 184 ? -3.938 1.700 2.607 1.00 96.62 184 MET A C 1
ATOM 1425 O O . MET A 1 184 ? -4.205 1.330 1.472 1.00 96.62 184 MET A O 1
ATOM 1429 N N . VAL A 1 185 ? -4.458 2.811 3.133 1.00 96.50 185 VAL A N 1
ATOM 1430 C CA . VAL A 1 185 ? -5.390 3.672 2.389 1.00 96.50 185 VAL A CA 1
ATOM 1431 C C . VAL A 1 185 ? -4.690 4.426 1.265 1.00 96.50 185 VAL A C 1
ATOM 1433 O O . VAL A 1 185 ? -5.178 4.416 0.141 1.00 96.50 185 VAL A O 1
ATOM 1436 N N . ALA A 1 186 ? -3.554 5.066 1.549 1.00 96.50 186 ALA A N 1
ATOM 1437 C CA . ALA A 1 186 ? -2.852 5.914 0.587 1.00 96.50 186 ALA A CA 1
ATOM 1438 C C . ALA A 1 186 ? -2.421 5.134 -0.666 1.00 96.50 186 ALA A C 1
ATOM 1440 O O . ALA A 1 186 ? -2.588 5.614 -1.792 1.00 96.50 186 ALA A O 1
ATOM 1441 N N . CYS A 1 187 ? -1.877 3.930 -0.456 1.00 97.00 187 CYS A N 1
ATOM 1442 C CA . CYS A 1 187 ? -1.392 3.045 -1.508 1.00 97.00 187 CYS A CA 1
ATOM 1443 C C . CYS A 1 187 ? -2.523 2.273 -2.195 1.00 97.00 187 CYS A C 1
ATOM 1445 O O . CYS A 1 187 ? -2.302 1.755 -3.281 1.00 97.00 187 CYS A O 1
ATOM 1447 N N . SER A 1 188 ? -3.715 2.154 -1.604 1.00 97.06 188 SER A N 1
ATOM 1448 C CA . SER A 1 188 ? -4.811 1.411 -2.237 1.00 97.06 188 SER A CA 1
ATOM 1449 C C . SER A 1 188 ? -5.367 2.169 -3.439 1.00 97.06 188 SER A C 1
ATOM 1451 O O . SER A 1 188 ? -5.894 3.274 -3.320 1.00 97.06 188 SER A O 1
ATOM 1453 N N . GLU A 1 189 ? -5.278 1.546 -4.610 1.00 96.69 189 GLU A N 1
ATOM 1454 C CA . GLU A 1 189 ? -5.987 1.978 -5.814 1.00 96.69 189 GLU A CA 1
ATOM 1455 C C . GLU A 1 189 ? -7.374 1.332 -5.882 1.00 96.69 189 GLU A C 1
ATOM 1457 O O . GLU A 1 189 ? -8.356 1.986 -6.219 1.00 96.69 189 GLU A O 1
ATOM 1462 N N . SER A 1 190 ? -7.467 0.049 -5.530 1.00 97.25 190 SER A N 1
ATOM 1463 C CA . SER A 1 190 ? -8.744 -0.643 -5.355 1.00 97.25 190 SER A CA 1
ATOM 1464 C C . SER A 1 190 ? -8.604 -1.791 -4.363 1.00 97.25 190 SER A C 1
ATOM 1466 O O . SER A 1 190 ? -7.572 -2.461 -4.300 1.00 97.25 190 SER A O 1
ATOM 1468 N N . LEU A 1 191 ? -9.658 -2.027 -3.591 1.00 97.12 191 LEU A N 1
ATOM 1469 C CA . LEU A 1 191 ? -9.798 -3.162 -2.694 1.00 97.12 191 LEU A CA 1
ATOM 1470 C C . LEU A 1 191 ? -11.159 -3.807 -2.930 1.00 97.12 191 LEU A C 1
ATOM 1472 O O . LEU A 1 191 ? -12.202 -3.232 -2.609 1.00 97.12 191 LEU A O 1
ATOM 1476 N N . MET A 1 192 ? -11.139 -5.029 -3.443 1.00 97.19 192 MET A N 1
ATOM 1477 C CA . MET A 1 192 ? -12.318 -5.850 -3.665 1.00 97.19 192 MET A CA 1
ATOM 1478 C C . MET A 1 192 ? -12.412 -6.957 -2.620 1.00 97.19 192 MET A C 1
ATOM 1480 O O . MET A 1 192 ? -11.424 -7.607 -2.286 1.00 97.19 192 MET A O 1
ATOM 1484 N N . TRP A 1 193 ? -13.631 -7.212 -2.157 1.00 95.88 193 TRP A N 1
ATOM 1485 C CA . TRP A 1 193 ? -13.982 -8.315 -1.275 1.00 95.88 193 TRP A CA 1
ATOM 1486 C C . TRP A 1 193 ? -15.174 -9.071 -1.839 1.00 95.88 193 TRP A C 1
ATOM 1488 O O . TRP A 1 193 ? -16.263 -8.514 -1.984 1.00 95.88 193 TRP A O 1
ATOM 1498 N N . ALA A 1 194 ? -14.987 -10.355 -2.128 1.00 95.19 194 ALA A N 1
ATOM 1499 C CA . ALA A 1 194 ? -15.984 -11.227 -2.738 1.00 95.19 194 ALA A CA 1
ATOM 1500 C C . ALA A 1 194 ? -16.650 -10.570 -3.968 1.00 95.19 194 ALA A C 1
ATOM 1502 O O . ALA A 1 194 ? -17.870 -10.597 -4.118 1.00 95.19 194 ALA A O 1
ATOM 1503 N N . GLY A 1 195 ? -15.841 -9.913 -4.808 1.00 94.94 195 GLY A N 1
ATOM 1504 C CA . GLY A 1 195 ? -16.292 -9.200 -6.009 1.00 94.94 195 GLY A CA 1
ATOM 1505 C C . GLY A 1 195 ? -16.949 -7.835 -5.766 1.00 94.94 195 GLY A C 1
ATOM 1506 O O . GLY A 1 195 ? -17.354 -7.188 -6.727 1.00 94.94 195 GLY A O 1
ATOM 1507 N N . LYS A 1 196 ? -17.059 -7.371 -4.516 1.00 96.31 196 LYS A N 1
ATOM 1508 C CA . LYS A 1 196 ? -17.561 -6.034 -4.179 1.00 96.31 196 LYS A CA 1
ATOM 1509 C C . LYS A 1 196 ? -16.409 -5.102 -3.825 1.00 96.31 196 LYS A C 1
ATOM 1511 O O . LYS A 1 196 ? -15.614 -5.412 -2.945 1.00 96.31 196 LYS A O 1
ATOM 1516 N N . GLU A 1 197 ? -16.360 -3.936 -4.453 1.00 95.69 197 GLU A N 1
ATOM 1517 C CA . GLU A 1 197 ? -15.411 -2.885 -4.090 1.00 95.69 197 GLU A CA 1
ATOM 1518 C C . GLU A 1 197 ? -15.738 -2.324 -2.693 1.00 95.69 197 GLU A C 1
ATOM 1520 O O . GLU A 1 197 ? -16.858 -1.874 -2.429 1.00 95.69 197 GLU A O 1
ATOM 1525 N N . ILE A 1 198 ? -14.770 -2.415 -1.777 1.00 94.69 198 ILE A N 1
ATOM 1526 C CA . ILE A 1 198 ? -14.839 -1.854 -0.419 1.00 94.69 198 ILE A CA 1
ATOM 1527 C C . ILE A 1 198 ? -14.191 -0.473 -0.392 1.00 94.69 198 ILE A C 1
ATOM 1529 O O . ILE A 1 198 ? -14.723 0.447 0.227 1.00 94.69 198 ILE A O 1
ATOM 1533 N N . CYS A 1 199 ? -13.040 -0.340 -1.050 1.00 93.12 199 CYS A N 1
ATOM 1534 C CA . CYS A 1 199 ? -12.273 0.893 -1.111 1.00 93.12 199 CYS A CA 1
ATOM 1535 C C . CYS A 1 199 ? -11.825 1.126 -2.549 1.00 93.12 199 CYS A C 1
ATOM 1537 O O . CYS A 1 199 ? -11.221 0.234 -3.141 1.00 93.12 199 CYS A O 1
ATOM 1539 N N . GLY A 1 200 ? -12.113 2.310 -3.083 1.00 92.12 200 GLY A N 1
ATOM 1540 C CA . GLY A 1 200 ? -11.531 2.774 -4.341 1.00 92.12 200 GLY A CA 1
ATOM 1541 C C . GLY A 1 200 ? -10.247 3.562 -4.096 1.00 92.12 200 GLY A C 1
ATOM 1542 O O . GLY A 1 200 ? -9.709 3.560 -2.983 1.00 92.12 200 GLY A O 1
ATOM 1543 N N . ALA A 1 201 ? -9.793 4.277 -5.123 1.00 91.19 201 ALA A N 1
ATOM 1544 C CA . ALA A 1 201 ? -8.608 5.116 -5.031 1.00 91.19 201 ALA A CA 1
ATOM 1545 C C . ALA A 1 201 ? -8.782 6.213 -3.969 1.00 91.19 201 ALA A C 1
ATOM 1547 O O . ALA A 1 201 ? -9.858 6.805 -3.827 1.00 91.19 201 ALA A O 1
ATOM 1548 N N . PHE A 1 202 ? -7.706 6.485 -3.228 1.00 90.38 202 PHE A N 1
ATOM 1549 C CA . PHE A 1 202 ? -7.690 7.537 -2.218 1.00 90.38 202 PHE A CA 1
ATOM 1550 C C . PHE A 1 202 ? -8.012 8.914 -2.816 1.00 90.38 202 PHE A C 1
ATOM 1552 O O . PHE A 1 202 ? -7.417 9.340 -3.806 1.00 90.38 202 PHE A O 1
ATOM 1559 N N . ASP A 1 203 ? -8.930 9.615 -2.152 1.00 89.88 203 ASP A N 1
ATOM 1560 C CA . ASP A 1 203 ? -9.318 10.989 -2.445 1.00 89.88 203 ASP A CA 1
ATOM 1561 C C . ASP A 1 203 ? -8.714 11.927 -1.380 1.00 89.88 203 ASP A C 1
ATOM 1563 O O . ASP A 1 203 ? -9.154 11.881 -0.222 1.00 89.88 203 ASP A O 1
ATOM 1567 N N . PRO A 1 204 ? -7.728 12.774 -1.742 1.00 87.44 204 PRO A N 1
ATOM 1568 C CA . PRO A 1 204 ? -7.057 13.684 -0.815 1.00 87.44 204 PRO A CA 1
ATOM 1569 C C . PRO A 1 204 ? -8.001 14.613 -0.052 1.00 87.44 204 PRO A C 1
ATOM 1571 O O . PRO A 1 204 ? -7.678 15.010 1.067 1.00 87.44 204 PRO A O 1
ATOM 1574 N N . GLU A 1 205 ? -9.163 14.945 -0.621 1.00 89.31 205 GLU A N 1
ATOM 1575 C CA . GLU A 1 205 ? -10.112 15.885 -0.021 1.00 89.31 205 GLU A CA 1
ATOM 1576 C C . GLU A 1 205 ? -10.836 15.305 1.199 1.00 89.31 205 GLU A C 1
ATOM 1578 O O . GLU A 1 205 ? -11.268 16.048 2.082 1.00 89.31 205 GLU A O 1
ATOM 1583 N N . LYS A 1 206 ? -10.956 13.974 1.285 1.00 88.44 206 LYS A N 1
ATOM 1584 C CA . LYS A 1 206 ? -11.673 13.299 2.381 1.00 88.44 206 LYS A CA 1
ATOM 1585 C C . LYS A 1 206 ? -10.836 13.138 3.650 1.00 88.44 206 LYS A C 1
ATOM 1587 O O . LYS A 1 206 ? -11.391 12.785 4.689 1.00 88.44 206 LYS A O 1
ATOM 1592 N N . GLY A 1 207 ? -9.533 13.410 3.571 1.00 91.19 207 GLY A N 1
ATOM 1593 C CA . GLY A 1 207 ? -8.579 13.190 4.656 1.00 91.19 207 GLY A CA 1
ATOM 1594 C C . GLY A 1 207 ? -8.217 11.713 4.818 1.00 91.19 207 GLY A C 1
ATOM 1595 O O . GLY A 1 207 ? -9.068 10.819 4.764 1.00 91.19 207 GLY A O 1
ATOM 1596 N N . LEU A 1 208 ? -6.929 11.442 5.032 1.00 93.38 208 LEU A N 1
ATOM 1597 C CA . LEU A 1 208 ? -6.405 10.072 5.052 1.00 93.38 208 LEU A CA 1
ATOM 1598 C C . LEU A 1 208 ? -6.868 9.310 6.302 1.00 93.38 208 LEU A C 1
ATOM 1600 O O . LEU A 1 208 ? -7.203 8.127 6.236 1.00 93.38 208 LEU A O 1
ATOM 1604 N N . TYR A 1 209 ? -6.947 10.015 7.432 1.00 92.62 209 TYR A N 1
ATOM 1605 C CA . TYR A 1 209 ? -7.378 9.448 8.706 1.00 92.62 209 TYR A CA 1
ATOM 1606 C C . TYR A 1 209 ? -8.856 9.025 8.694 1.00 92.62 209 TYR A C 1
ATOM 1608 O O . TYR A 1 209 ? -9.200 7.924 9.111 1.00 92.62 209 TYR A O 1
ATOM 1616 N N . VAL A 1 210 ? -9.752 9.861 8.161 1.00 92.62 210 VAL A N 1
ATOM 1617 C CA . VAL A 1 210 ? -11.188 9.528 8.092 1.00 92.62 210 VAL A CA 1
ATOM 1618 C C . VAL A 1 210 ? -11.423 8.348 7.148 1.00 92.62 210 VAL A C 1
ATOM 1620 O O . VAL A 1 210 ? -12.215 7.453 7.447 1.00 92.62 210 VAL A O 1
ATOM 1623 N N . ALA A 1 211 ? -10.711 8.316 6.020 1.00 94.00 211 ALA A N 1
ATOM 1624 C CA . ALA A 1 211 ? -10.764 7.196 5.091 1.00 94.00 211 ALA A CA 1
ATOM 1625 C C . ALA A 1 211 ? -10.270 5.885 5.733 1.00 94.00 211 ALA A C 1
ATOM 1627 O O . ALA A 1 211 ? -10.887 4.841 5.514 1.00 94.00 211 ALA A O 1
ATOM 1628 N N . SER A 1 212 ? -9.222 5.929 6.566 1.00 94.25 212 SER A N 1
ATOM 1629 C CA . SER A 1 212 ? -8.709 4.737 7.252 1.00 94.25 212 SER A CA 1
ATOM 1630 C C . SER A 1 212 ? -9.672 4.206 8.311 1.00 94.25 212 SER A C 1
ATOM 1632 O O . SER A 1 212 ? -9.922 3.003 8.340 1.00 94.25 212 SER A O 1
ATOM 1634 N N . GLU A 1 213 ? -10.298 5.075 9.103 1.00 93.25 213 GLU A N 1
ATOM 1635 C CA . GLU A 1 213 ? -11.326 4.682 10.076 1.00 93.25 213 GLU A CA 1
ATOM 1636 C C . GLU A 1 213 ? -12.551 4.050 9.391 1.00 93.25 213 GLU A C 1
ATOM 1638 O O . GLU A 1 213 ? -13.030 2.995 9.812 1.00 93.25 213 GLU A O 1
ATOM 1643 N N . ASN A 1 214 ? -13.023 4.630 8.282 1.00 93.25 214 ASN A N 1
ATOM 1644 C CA . ASN A 1 214 ? -14.134 4.065 7.505 1.00 93.25 214 ASN A CA 1
ATOM 1645 C C . ASN A 1 214 ? -13.791 2.680 6.939 1.00 93.25 214 ASN A C 1
ATOM 1647 O O . ASN A 1 214 ? -14.616 1.763 6.962 1.00 93.25 214 ASN A O 1
ATOM 1651 N N . LEU A 1 215 ? -12.560 2.516 6.451 1.00 93.19 215 LEU A N 1
ATOM 1652 C CA . LEU A 1 215 ? -12.076 1.240 5.949 1.00 93.19 215 LEU A CA 1
ATOM 1653 C C . LEU A 1 215 ? -11.984 0.199 7.076 1.00 93.19 215 LEU A C 1
ATOM 1655 O O . LEU A 1 215 ? -12.440 -0.929 6.899 1.00 93.19 215 LEU A O 1
ATOM 1659 N N . LEU A 1 216 ? -11.487 0.574 8.258 1.00 91.69 216 LEU A N 1
ATOM 1660 C CA . LEU A 1 216 ? -11.440 -0.302 9.434 1.00 91.69 216 LEU A CA 1
ATOM 1661 C C . LEU A 1 216 ? -12.829 -0.794 9.849 1.00 91.69 216 LEU A C 1
ATOM 1663 O O . LEU A 1 216 ? -13.004 -1.984 10.103 1.00 91.69 216 LEU A O 1
ATOM 1667 N N . GLN A 1 217 ? -13.825 0.093 9.852 1.00 93.12 217 GLN A N 1
ATOM 1668 C CA . GLN A 1 217 ? -15.210 -0.257 10.183 1.00 93.12 217 GLN A CA 1
ATOM 1669 C C . GLN A 1 217 ? -15.841 -1.237 9.182 1.00 93.12 217 GLN A C 1
ATOM 1671 O O . GLN A 1 217 ? -16.782 -1.953 9.529 1.00 93.12 217 GLN A O 1
ATOM 1676 N N . SER A 1 218 ? -15.332 -1.298 7.948 1.00 91.62 218 SER A N 1
ATOM 1677 C CA . SER A 1 218 ? -15.828 -2.229 6.929 1.00 91.62 218 SER A CA 1
ATOM 1678 C C . SER A 1 218 ? -15.393 -3.682 7.171 1.00 91.62 218 SER A C 1
ATOM 1680 O O . SER A 1 218 ? -16.061 -4.615 6.712 1.00 91.62 218 SER A O 1
ATOM 1682 N N . PHE A 1 219 ? -14.310 -3.901 7.926 1.00 90.75 219 PHE A N 1
ATOM 1683 C CA . PHE A 1 219 ? -13.776 -5.233 8.183 1.00 90.75 219 PHE A CA 1
ATOM 1684 C C . PHE A 1 219 ? -14.391 -5.860 9.433 1.00 90.75 219 PHE A C 1
ATOM 1686 O O . PHE A 1 219 ? -14.272 -5.352 10.542 1.00 90.75 219 PHE A O 1
ATOM 1693 N N . LYS A 1 220 ? -14.991 -7.044 9.269 1.00 87.44 220 LYS A N 1
ATOM 1694 C CA . LYS A 1 220 ? -15.580 -7.807 10.383 1.00 87.44 220 LYS A CA 1
ATOM 1695 C C . LYS A 1 220 ? -14.583 -8.708 11.125 1.00 87.44 220 LYS A C 1
ATOM 1697 O O . LYS A 1 220 ? -14.949 -9.293 12.138 1.00 87.44 220 LYS A O 1
ATOM 1702 N N . GLY A 1 221 ? -13.352 -8.863 10.628 1.00 88.81 221 GLY A N 1
ATOM 1703 C CA . GLY A 1 221 ? -12.385 -9.836 11.147 1.00 88.81 221 GLY A CA 1
ATOM 1704 C C . GLY A 1 221 ? -10.969 -9.280 11.286 1.00 88.81 221 GLY A C 1
ATOM 1705 O O . GLY A 1 221 ? -10.385 -8.793 10.318 1.00 88.81 221 GLY A O 1
ATOM 1706 N N . ALA A 1 222 ? -10.386 -9.434 12.479 1.00 91.00 222 ALA A N 1
ATOM 1707 C CA . ALA A 1 222 ? -9.019 -8.999 12.776 1.00 91.00 222 ALA A CA 1
ATOM 1708 C C . ALA A 1 222 ? -7.962 -9.714 11.914 1.00 91.00 222 ALA A C 1
ATOM 1710 O O . ALA A 1 222 ? -6.962 -9.110 11.536 1.00 91.00 222 ALA A O 1
ATOM 1711 N N . THR A 1 223 ? -8.188 -10.986 11.568 1.00 93.25 223 THR A N 1
ATOM 1712 C CA . THR A 1 223 ? -7.269 -11.779 10.735 1.00 93.25 223 THR A CA 1
ATOM 1713 C C . THR A 1 223 ? -7.089 -11.164 9.356 1.00 93.25 223 THR A C 1
ATOM 1715 O O . THR A 1 223 ? -5.965 -11.006 8.889 1.00 93.25 223 THR A O 1
ATOM 1718 N N . THR A 1 224 ? -8.189 -10.772 8.717 1.00 93.56 224 THR A N 1
ATOM 1719 C CA . THR A 1 224 ? -8.135 -10.175 7.387 1.00 93.56 224 THR A CA 1
ATOM 1720 C C . THR A 1 224 ? -7.448 -8.825 7.404 1.00 93.56 224 THR A C 1
ATOM 1722 O O . THR A 1 224 ? -6.607 -8.546 6.557 1.00 93.56 224 THR A O 1
ATOM 1725 N N . TYR A 1 225 ? -7.767 -8.011 8.405 1.00 94.44 225 TYR A N 1
ATOM 1726 C CA . TYR A 1 225 ? -7.124 -6.724 8.585 1.00 94.44 225 TYR A CA 1
ATOM 1727 C C . TYR A 1 225 ? -5.600 -6.865 8.756 1.00 94.44 225 TYR A C 1
ATOM 1729 O O . TYR A 1 225 ? -4.838 -6.203 8.057 1.00 94.44 225 TYR A O 1
ATOM 1737 N N . ARG A 1 226 ? -5.137 -7.802 9.596 1.00 94.50 226 ARG A N 1
ATOM 1738 C CA . ARG A 1 226 ? -3.701 -8.105 9.745 1.00 94.50 226 ARG A CA 1
ATOM 1739 C C . ARG A 1 226 ? -3.066 -8.600 8.444 1.00 94.50 226 ARG A C 1
ATOM 1741 O O . ARG A 1 226 ? -1.940 -8.216 8.145 1.00 94.50 226 ARG A O 1
ATOM 1748 N N . ALA A 1 227 ? -3.773 -9.426 7.672 1.00 95.00 227 ALA A N 1
ATOM 1749 C CA . ALA A 1 227 ? -3.292 -9.894 6.373 1.00 95.00 227 ALA A CA 1
ATOM 1750 C C . ALA A 1 227 ? -3.112 -8.734 5.378 1.00 95.00 227 ALA A C 1
ATOM 1752 O O . ALA A 1 227 ? -2.101 -8.682 4.684 1.00 95.00 227 ALA A O 1
ATOM 1753 N N . LEU A 1 228 ? -4.040 -7.772 5.359 1.00 96.19 228 LEU A N 1
ATOM 1754 C CA . LEU A 1 228 ? -3.932 -6.570 4.527 1.00 96.19 228 LEU A CA 1
ATOM 1755 C C . LEU A 1 228 ? -2.758 -5.683 4.945 1.00 96.19 228 LEU A C 1
ATOM 1757 O O . LEU A 1 228 ? -1.970 -5.289 4.089 1.00 96.19 228 LEU A O 1
ATOM 1761 N N . LEU A 1 229 ? -2.581 -5.432 6.247 1.00 96.25 229 LEU A N 1
ATOM 1762 C CA . LEU A 1 229 ? -1.405 -4.704 6.737 1.00 96.25 229 LEU A CA 1
ATOM 1763 C C . LEU A 1 229 ? -0.101 -5.404 6.332 1.00 96.25 229 LEU A C 1
ATOM 1765 O O . LEU A 1 229 ? 0.847 -4.750 5.902 1.00 96.25 229 LEU A O 1
ATOM 1769 N N . ARG A 1 230 ? -0.060 -6.741 6.417 1.00 96.12 230 ARG A N 1
ATOM 1770 C CA . ARG A 1 230 ? 1.099 -7.521 5.971 1.00 96.12 230 ARG A CA 1
ATOM 1771 C C . ARG A 1 230 ? 1.370 -7.325 4.479 1.00 96.12 230 ARG A C 1
ATOM 1773 O O . ARG A 1 230 ? 2.525 -7.118 4.131 1.00 96.12 230 ARG A O 1
ATOM 1780 N N . ILE A 1 231 ? 0.353 -7.336 3.613 1.00 97.06 231 ILE A N 1
ATOM 1781 C CA . ILE A 1 231 ? 0.557 -7.066 2.177 1.00 97.06 231 ILE A CA 1
ATOM 1782 C C . ILE A 1 231 ? 1.141 -5.676 1.955 1.00 97.06 231 ILE A C 1
ATOM 1784 O O . ILE A 1 231 ? 2.054 -5.532 1.153 1.00 97.06 231 ILE A O 1
ATOM 1788 N N . VAL A 1 232 ? 0.651 -4.656 2.658 1.00 97.12 232 VAL A N 1
ATOM 1789 C CA . VAL A 1 232 ? 1.176 -3.290 2.510 1.00 97.12 232 VAL A CA 1
ATOM 1790 C C . VAL A 1 232 ? 2.669 -3.249 2.846 1.00 97.12 232 VAL A C 1
ATOM 1792 O O . VAL A 1 232 ? 3.446 -2.635 2.117 1.00 97.12 232 VAL A O 1
ATOM 1795 N N . ARG A 1 233 ? 3.097 -3.962 3.895 1.00 96.69 233 ARG A N 1
ATOM 1796 C CA . ARG A 1 233 ? 4.523 -4.117 4.227 1.00 96.69 233 ARG A CA 1
ATOM 1797 C C . ARG A 1 233 ? 5.294 -4.857 3.131 1.00 96.69 233 ARG A C 1
ATOM 1799 O O . ARG A 1 233 ? 6.344 -4.372 2.721 1.00 96.69 233 ARG A O 1
ATOM 1806 N N . VAL A 1 234 ? 4.751 -5.965 2.615 1.00 97.19 234 VAL A N 1
ATOM 1807 C CA . VAL A 1 234 ? 5.343 -6.729 1.498 1.00 97.19 234 VAL A CA 1
ATOM 1808 C C . VAL A 1 234 ? 5.511 -5.846 0.261 1.00 97.19 234 VAL A C 1
ATOM 1810 O O . VAL A 1 234 ? 6.582 -5.830 -0.330 1.00 97.19 234 VAL A O 1
ATOM 1813 N N . PHE A 1 235 ? 4.496 -5.066 -0.113 1.00 98.00 235 PHE A N 1
ATOM 1814 C CA . PHE A 1 235 ? 4.550 -4.166 -1.265 1.00 98.00 235 PHE A CA 1
ATOM 1815 C C . PHE A 1 235 ? 5.617 -3.080 -1.106 1.00 98.00 235 PHE A C 1
ATOM 1817 O O . PHE A 1 235 ? 6.371 -2.815 -2.038 1.00 98.00 235 PHE A O 1
ATOM 1824 N N . ARG A 1 236 ? 5.742 -2.486 0.086 1.00 97.00 236 ARG A N 1
ATOM 1825 C CA . ARG A 1 236 ? 6.789 -1.488 0.350 1.00 97.00 236 ARG A CA 1
ATOM 1826 C C . ARG A 1 236 ? 8.184 -2.088 0.300 1.00 97.00 236 ARG A C 1
ATOM 1828 O O . ARG A 1 236 ? 9.078 -1.487 -0.287 1.00 97.00 236 ARG A O 1
ATOM 1835 N N . ARG A 1 237 ? 8.364 -3.276 0.880 1.00 96.94 237 ARG A N 1
ATOM 1836 C CA . ARG A 1 237 ? 9.638 -3.991 0.799 1.00 96.94 237 ARG A CA 1
ATOM 1837 C C . ARG A 1 237 ? 9.965 -4.367 -0.647 1.00 96.94 237 ARG A C 1
ATOM 1839 O O . ARG A 1 237 ? 11.094 -4.186 -1.079 1.00 96.94 237 ARG A O 1
ATOM 1846 N N . HIS A 1 238 ? 8.965 -4.787 -1.416 1.00 97.62 238 HIS A N 1
ATOM 1847 C CA . HIS A 1 238 ? 9.093 -5.105 -2.837 1.00 97.62 238 HIS A CA 1
ATOM 1848 C C . HIS A 1 238 ? 9.542 -3.889 -3.662 1.00 97.62 238 HIS A C 1
ATOM 1850 O O . HIS A 1 238 ? 10.493 -3.996 -4.434 1.00 97.62 238 HIS A O 1
ATOM 1856 N N . LEU A 1 239 ? 8.920 -2.723 -3.452 1.00 97.50 239 LEU A N 1
ATOM 1857 C CA . LEU A 1 239 ? 9.347 -1.459 -4.061 1.00 97.50 239 LEU A CA 1
ATOM 1858 C C . LEU A 1 239 ? 10.782 -1.095 -3.678 1.00 97.50 239 LEU A C 1
ATOM 1860 O O . LEU A 1 239 ? 11.574 -0.741 -4.545 1.00 97.50 239 LEU A O 1
ATOM 1864 N N . GLN A 1 240 ? 11.136 -1.227 -2.399 1.00 97.12 240 GLN A N 1
ATOM 1865 C CA . GLN A 1 240 ? 12.493 -0.959 -1.935 1.00 97.12 240 GLN A CA 1
ATOM 1866 C C . GLN A 1 240 ? 13.516 -1.857 -2.645 1.00 97.12 240 GLN A C 1
ATOM 1868 O O . GLN A 1 240 ? 14.515 -1.347 -3.139 1.00 97.12 240 GLN A O 1
ATOM 1873 N N . ILE A 1 241 ? 13.254 -3.164 -2.760 1.00 96.50 241 ILE A N 1
ATOM 1874 C CA . ILE A 1 241 ? 14.147 -4.099 -3.460 1.00 96.50 241 ILE A CA 1
ATOM 1875 C C . ILE A 1 241 ? 14.266 -3.729 -4.946 1.00 96.50 241 ILE A C 1
ATOM 1877 O O . ILE A 1 241 ? 15.363 -3.766 -5.499 1.00 96.50 241 ILE A O 1
ATOM 1881 N N . LEU A 1 242 ? 13.162 -3.356 -5.604 1.00 96.88 242 LEU A N 1
ATOM 1882 C CA . LEU A 1 242 ? 13.190 -2.883 -6.993 1.00 96.88 242 LEU A CA 1
ATOM 1883 C C . LEU A 1 242 ? 14.048 -1.620 -7.146 1.00 96.88 242 LEU A C 1
ATOM 1885 O O . LEU A 1 242 ? 14.852 -1.548 -8.071 1.00 96.88 242 LEU A O 1
ATOM 1889 N N . MET A 1 243 ? 13.919 -0.654 -6.235 1.00 96.69 243 MET A N 1
ATOM 1890 C CA . MET A 1 243 ? 14.711 0.580 -6.243 1.00 96.69 243 MET A CA 1
ATOM 1891 C C . MET A 1 243 ? 16.196 0.330 -5.962 1.00 96.69 243 MET A C 1
ATOM 1893 O O . MET A 1 243 ? 17.043 0.918 -6.628 1.00 96.69 243 MET A O 1
ATOM 1897 N N . GLU A 1 244 ? 16.514 -0.537 -5.000 1.00 96.38 244 GLU A N 1
ATOM 1898 C CA . GLU A 1 244 ? 17.891 -0.927 -4.681 1.00 96.38 244 GLU A CA 1
ATOM 1899 C C . GLU A 1 244 ? 18.545 -1.605 -5.888 1.00 96.38 244 GLU A C 1
ATOM 1901 O O . GLU A 1 244 ? 19.616 -1.183 -6.320 1.00 96.38 244 GLU A O 1
ATOM 1906 N N . ARG A 1 245 ? 17.857 -2.577 -6.501 1.00 95.75 245 ARG A N 1
ATOM 1907 C CA . ARG A 1 245 ? 18.352 -3.267 -7.697 1.00 95.75 245 ARG A CA 1
ATOM 1908 C C . ARG A 1 245 ? 18.418 -2.358 -8.920 1.00 95.75 245 ARG A C 1
ATOM 1910 O O . ARG A 1 245 ? 19.288 -2.558 -9.749 1.00 95.75 245 ARG A O 1
ATOM 1917 N N . ALA A 1 246 ? 17.566 -1.339 -9.045 1.00 95.62 246 ALA A N 1
ATOM 1918 C CA . ALA A 1 246 ? 17.622 -0.399 -10.170 1.00 95.62 246 ALA A CA 1
ATOM 1919 C C . ALA A 1 246 ? 18.948 0.378 -10.267 1.00 95.62 246 ALA A C 1
ATOM 1921 O O . ALA A 1 246 ? 19.266 0.925 -11.327 1.00 95.62 246 ALA A O 1
ATOM 1922 N N . MET A 1 247 ? 19.732 0.406 -9.186 1.00 94.94 247 MET A N 1
ATOM 1923 C CA . MET A 1 247 ? 21.078 0.975 -9.167 1.00 94.94 247 MET A CA 1
ATOM 1924 C C . MET A 1 247 ? 22.136 0.032 -9.762 1.00 94.94 247 MET A C 1
ATOM 1926 O O . MET A 1 247 ? 23.218 0.497 -10.130 1.00 94.94 247 MET A O 1
ATOM 1930 N N . ASP A 1 248 ? 21.831 -1.261 -9.891 1.00 95.75 248 ASP A N 1
ATOM 1931 C CA . ASP A 1 248 ? 22.723 -2.260 -10.469 1.00 95.75 248 ASP A CA 1
ATOM 1932 C C . ASP A 1 248 ? 22.629 -2.245 -12.008 1.00 95.75 248 ASP A C 1
ATOM 1934 O O . ASP A 1 248 ? 21.527 -2.237 -12.564 1.00 95.75 248 ASP A O 1
ATOM 1938 N N . PRO A 1 249 ? 23.758 -2.277 -12.743 1.00 92.94 249 PRO A N 1
ATOM 1939 C CA . PRO A 1 249 ? 23.746 -2.307 -14.209 1.00 92.94 249 PRO A CA 1
ATOM 1940 C C . PRO A 1 249 ? 22.942 -3.481 -14.789 1.00 92.94 249 PRO A C 1
ATOM 1942 O O . PRO A 1 249 ? 22.166 -3.290 -15.725 1.00 92.94 249 PRO A O 1
ATOM 1945 N N . ASP A 1 250 ? 23.054 -4.659 -14.172 1.00 92.38 250 ASP A N 1
ATOM 1946 C CA . ASP A 1 250 ? 22.386 -5.903 -14.584 1.00 92.38 250 ASP A CA 1
ATOM 1947 C C . ASP A 1 250 ? 20.851 -5.815 -14.442 1.00 92.38 250 ASP A C 1
ATOM 1949 O O . ASP A 1 250 ? 20.081 -6.546 -15.074 1.00 92.38 250 ASP A O 1
ATOM 1953 N N . PHE A 1 251 ? 20.342 -4.868 -13.648 1.00 92.69 251 PHE A N 1
ATOM 1954 C CA . PHE A 1 251 ? 18.908 -4.609 -13.584 1.00 92.69 251 PHE A CA 1
ATOM 1955 C C . PHE A 1 251 ? 18.358 -4.034 -14.892 1.00 92.69 251 PHE A C 1
ATOM 1957 O O . PHE A 1 251 ? 17.180 -4.187 -15.192 1.00 92.69 251 PHE A O 1
ATOM 1964 N N . TRP A 1 252 ? 19.184 -3.422 -15.727 1.00 91.06 252 TRP A N 1
ATOM 1965 C CA . TRP A 1 252 ? 18.729 -2.888 -17.010 1.00 91.06 252 TRP A CA 1
ATOM 1966 C C . TRP A 1 252 ? 18.839 -3.910 -18.143 1.00 91.06 252 TRP A C 1
ATOM 1968 O O . TRP A 1 252 ? 18.284 -3.697 -19.222 1.00 91.06 252 TRP A O 1
ATOM 1978 N N . GLU A 1 253 ? 19.482 -5.048 -17.880 1.00 87.75 253 GLU A N 1
ATOM 1979 C CA . GLU A 1 253 ? 19.486 -6.198 -18.772 1.00 87.75 253 GLU A CA 1
ATOM 1980 C C . GLU A 1 253 ? 18.115 -6.881 -18.684 1.00 87.75 253 GLU A C 1
ATOM 1982 O O . GLU A 1 253 ? 17.740 -7.525 -17.697 1.00 87.75 253 GLU A O 1
ATOM 1987 N N . VAL A 1 254 ? 17.292 -6.641 -19.702 1.00 73.12 254 VAL A N 1
ATOM 1988 C CA . VAL A 1 254 ? 16.025 -7.342 -19.879 1.00 73.12 254 VAL A CA 1
ATOM 1989 C C . VAL A 1 254 ? 16.316 -8.527 -20.781 1.00 73.12 254 VAL A C 1
ATOM 1991 O O . VAL A 1 254 ? 16.479 -8.339 -21.985 1.00 73.12 254 VAL A O 1
ATOM 1994 N N . ASP A 1 255 ? 16.334 -9.734 -20.210 1.00 69.56 255 ASP A N 1
ATOM 1995 C CA . ASP A 1 255 ? 16.312 -10.994 -20.958 1.00 69.56 255 ASP A CA 1
ATOM 1996 C C . ASP A 1 255 ? 14.973 -11.101 -21.704 1.00 69.56 255 ASP A C 1
ATOM 1998 O O . ASP A 1 255 ? 14.000 -11.727 -21.278 1.00 69.56 255 ASP A O 1
ATOM 2002 N N . GLY A 1 256 ? 14.866 -10.367 -22.800 1.00 63.81 256 GLY A N 1
ATOM 2003 C CA . GLY A 1 256 ? 13.932 -10.627 -23.874 1.00 63.81 256 GLY A CA 1
ATOM 2004 C C . GLY A 1 256 ? 14.706 -11.281 -25.011 1.00 63.81 256 GLY A C 1
ATOM 2005 O O . GLY A 1 256 ? 15.918 -11.088 -25.100 1.00 63.81 256 GLY A O 1
ATOM 2006 N N . PRO A 1 257 ? 14.046 -12.029 -25.917 1.00 61.31 257 PRO A N 1
ATOM 2007 C CA . PRO A 1 257 ? 14.633 -12.241 -27.230 1.00 61.31 257 PRO A CA 1
ATOM 2008 C C . PRO A 1 257 ? 14.967 -10.845 -27.716 1.00 61.31 257 PRO A C 1
ATOM 2010 O O . PRO A 1 257 ? 14.037 -10.038 -27.812 1.00 61.31 257 PRO A O 1
ATOM 2013 N N . ASP A 1 258 ? 16.266 -10.556 -27.862 1.00 55.28 258 ASP A N 1
ATOM 2014 C CA . ASP A 1 258 ? 16.757 -9.245 -28.247 1.00 55.28 258 ASP A CA 1
ATOM 2015 C C . ASP A 1 258 ? 15.734 -8.672 -29.210 1.00 55.28 258 ASP A C 1
ATOM 2017 O O . ASP A 1 258 ? 15.396 -9.309 -30.222 1.00 55.28 258 ASP A O 1
ATOM 2021 N N . LEU A 1 259 ? 15.189 -7.497 -28.886 1.00 52.38 259 LEU A N 1
ATOM 2022 C CA . LEU A 1 259 ? 14.784 -6.611 -29.954 1.00 52.38 259 LEU A CA 1
ATOM 2023 C C . LEU A 1 259 ? 16.076 -6.462 -30.742 1.00 52.38 259 LEU A C 1
ATOM 2025 O O . LEU A 1 259 ? 16.913 -5.626 -30.418 1.00 52.38 259 LEU A O 1
ATOM 2029 N N . GLN A 1 260 ? 16.288 -7.373 -31.695 1.00 54.94 260 GLN A N 1
ATOM 2030 C CA . GLN A 1 260 ? 17.288 -7.280 -32.715 1.00 54.94 260 GLN A CA 1
ATOM 2031 C C . GLN A 1 260 ? 16.835 -6.013 -33.393 1.00 54.94 260 GLN A C 1
ATOM 2033 O O . GLN A 1 260 ? 15.936 -6.028 -34.236 1.00 54.94 260 GLN A O 1
ATOM 2038 N N . PHE A 1 261 ? 17.354 -4.889 -32.907 1.00 50.84 261 PHE A N 1
ATOM 2039 C CA . PHE A 1 261 ? 17.319 -3.640 -33.605 1.00 50.84 261 PHE A CA 1
ATOM 2040 C C . PHE A 1 261 ? 17.977 -4.026 -34.908 1.00 50.84 261 PHE A C 1
ATOM 2042 O O . PHE A 1 261 ? 19.195 -4.209 -34.956 1.00 50.84 261 PHE A O 1
ATOM 2049 N N . ALA A 1 262 ? 17.138 -4.316 -35.910 1.00 54.94 262 ALA A N 1
ATOM 2050 C CA . ALA A 1 262 ? 17.587 -4.648 -37.240 1.00 54.94 262 ALA A CA 1
ATOM 2051 C C . ALA A 1 262 ? 18.635 -3.582 -37.530 1.00 54.94 262 ALA A C 1
ATOM 2053 O O . ALA A 1 262 ? 18.304 -2.402 -37.349 1.00 54.94 262 ALA A O 1
ATOM 2054 N N . PRO A 1 263 ? 19.897 -3.979 -37.783 1.00 61.62 263 PRO A N 1
ATOM 2055 C CA . PRO A 1 263 ? 21.021 -3.059 -37.783 1.00 61.62 263 PRO A CA 1
ATOM 2056 C C . PRO A 1 263 ? 20.581 -1.868 -38.604 1.00 61.62 263 PRO A C 1
ATOM 2058 O O . PRO A 1 263 ? 20.219 -2.069 -39.763 1.00 61.62 263 PRO A O 1
ATOM 2061 N N . ILE A 1 264 ? 20.473 -0.692 -37.964 1.00 60.75 264 ILE A N 1
ATOM 2062 C CA . ILE A 1 264 ? 19.958 0.515 -38.609 1.00 60.75 264 ILE A CA 1
ATOM 2063 C C . ILE A 1 264 ? 20.768 0.632 -39.884 1.00 60.75 264 ILE A C 1
ATOM 2065 O O . ILE A 1 264 ? 21.980 0.864 -39.828 1.00 60.75 264 ILE A O 1
ATOM 2069 N N . SER A 1 265 ? 20.117 0.313 -41.003 1.00 58.38 265 SER A N 1
ATOM 2070 C CA . SER A 1 265 ? 20.794 0.151 -42.272 1.00 58.38 265 SER A CA 1
ATOM 2071 C C . SER A 1 265 ? 21.467 1.482 -42.543 1.00 58.38 265 SER A C 1
ATOM 2073 O O . SER A 1 265 ? 20.799 2.500 -42.719 1.00 58.38 265 SER A O 1
ATOM 2075 N N . LYS A 1 266 ? 22.802 1.492 -42.515 1.00 61.00 266 LYS A N 1
ATOM 2076 C CA . LYS A 1 266 ? 23.631 2.636 -42.906 1.00 61.00 266 LYS A CA 1
ATOM 2077 C C . LYS A 1 266 ? 23.598 2.817 -44.424 1.00 61.00 266 LYS A C 1
ATOM 2079 O O . LYS A 1 266 ? 24.615 3.157 -45.021 1.00 61.00 266 LYS A O 1
ATOM 2084 N N . GLU A 1 267 ? 22.466 2.562 -45.066 1.00 67.50 267 GLU A N 1
ATOM 2085 C CA . GLU A 1 267 ? 22.274 2.987 -46.436 1.00 67.50 267 GLU A CA 1
ATOM 2086 C C . GLU A 1 267 ? 21.867 4.462 -46.390 1.00 67.50 267 GLU A C 1
ATOM 2088 O O . GLU A 1 267 ? 20.800 4.797 -45.868 1.00 67.50 267 GLU A O 1
ATOM 2093 N N . PRO A 1 268 ? 22.736 5.381 -46.851 1.00 67.38 268 PRO A N 1
ATOM 2094 C CA . PRO A 1 268 ? 22.367 6.779 -46.956 1.00 67.38 268 PRO A CA 1
ATOM 2095 C C . PRO A 1 268 ? 21.150 6.870 -47.875 1.00 67.38 268 PRO A C 1
ATOM 2097 O O . PRO A 1 268 ? 21.207 6.452 -49.032 1.00 67.38 268 PRO A O 1
ATOM 2100 N N . SER A 1 269 ? 20.049 7.408 -47.348 1.00 67.38 269 SER A N 1
ATOM 2101 C CA . SER A 1 269 ? 18.881 7.770 -48.144 1.00 67.38 269 SER A CA 1
ATOM 2102 C C . SER A 1 269 ? 19.332 8.734 -49.239 1.00 67.38 269 SER A C 1
ATOM 2104 O O . SER A 1 269 ? 19.570 9.916 -49.002 1.00 67.38 269 SER A O 1
ATOM 2106 N N . THR A 1 270 ? 19.498 8.205 -50.446 1.00 69.62 270 THR A N 1
ATOM 2107 C CA . THR A 1 270 ? 19.801 8.956 -51.664 1.00 69.62 270 THR A CA 1
ATOM 2108 C C . THR A 1 270 ? 18.493 9.343 -52.334 1.00 69.62 270 THR A C 1
ATOM 2110 O O . THR A 1 270 ? 18.295 9.089 -53.515 1.00 69.62 270 THR A O 1
ATOM 2113 N N . THR A 1 271 ? 17.562 9.929 -51.576 1.00 75.62 271 THR A N 1
ATOM 2114 C CA . THR A 1 271 ? 16.356 10.496 -52.187 1.00 75.62 271 THR A CA 1
ATOM 2115 C C . THR A 1 271 ? 16.765 11.818 -52.844 1.00 75.62 271 THR A C 1
ATOM 2117 O O . THR A 1 271 ? 17.153 12.736 -52.116 1.00 75.62 271 THR A O 1
ATOM 2120 N N . PRO A 1 272 ? 16.772 11.926 -54.186 1.00 69.94 272 PRO A N 1
ATOM 2121 C CA . PRO A 1 272 ? 17.104 13.174 -54.855 1.00 69.94 272 PRO A CA 1
ATOM 2122 C C . PRO A 1 272 ? 16.013 14.208 -54.557 1.00 69.94 272 PRO A C 1
ATOM 2124 O O . PRO A 1 272 ? 14.823 13.949 -54.728 1.00 69.94 272 PRO A O 1
ATOM 2127 N N . ASP A 1 273 ? 16.444 15.367 -54.068 1.00 71.50 273 ASP A N 1
ATOM 2128 C CA . ASP A 1 273 ? 15.599 16.518 -53.765 1.00 71.50 273 ASP A CA 1
ATOM 2129 C C . ASP A 1 273 ? 15.220 17.200 -55.091 1.00 71.50 273 ASP A C 1
ATOM 2131 O O . ASP A 1 273 ? 15.902 18.105 -55.573 1.00 71.50 273 ASP A O 1
ATOM 2135 N N . ASP A 1 274 ? 14.174 16.689 -55.741 1.00 74.50 274 ASP A N 1
ATOM 2136 C CA . ASP A 1 274 ? 13.627 17.263 -56.971 1.00 74.50 274 ASP A CA 1
ATOM 2137 C C . ASP A 1 274 ? 12.750 18.475 -56.611 1.00 74.50 274 ASP A C 1
ATOM 2139 O O . ASP A 1 274 ? 11.532 18.387 -56.437 1.00 74.50 274 ASP A O 1
ATOM 2143 N N . ARG A 1 275 ? 13.390 19.640 -56.469 1.00 68.75 275 ARG A N 1
ATOM 2144 C CA . ARG A 1 275 ? 12.718 20.945 -56.508 1.00 68.75 275 ARG A CA 1
ATOM 2145 C C . ARG A 1 275 ? 13.054 21.639 -57.820 1.00 68.75 275 ARG A C 1
ATOM 2147 O O . ARG A 1 275 ? 14.160 22.148 -57.998 1.00 68.75 275 ARG A O 1
ATOM 2154 N N . THR A 1 276 ? 12.069 21.645 -58.712 1.00 69.31 276 THR A N 1
ATOM 2155 C CA . THR A 1 276 ? 11.963 22.556 -59.861 1.00 69.31 276 THR A CA 1
ATOM 2156 C C . THR A 1 276 ? 11.025 23.707 -59.535 1.00 69.31 276 THR A C 1
ATOM 2158 O O . THR A 1 276 ? 10.114 23.511 -58.697 1.00 69.31 276 THR A O 1
#

Secondary structure (DSSP, 8-state):
-----PPPPPPPP--S----GGGS-HHHHHHS--THHHHGGGSPP---TTTTS--S----PPPPPPPPP------SS-SSHHHHHHHHHHHHHHHTT-------HHHHHHPPPHHHHHHHHHHHHTT---EEEEEETTTTEEEEEEPPPHHHHHHHHHHHHHHHHTTS--SHHHHHHHHHHHHHHHHEEEEEETTEEEE-S--GGG-HHHHHHHHHHH---HHHHHHHHHHHHHHHHHHHHHHHHTTSGGGG---SS-------------------

Organism: NCBI:txid412755

Foldseek 3Di:
DDDDDDDDDDDDDFDDDQDDPVNDDPVVVVVVPPPVVVVVVPDPPDDDPPVPPPPDDDDDDDDDDDDDDDDDDDDDDPPPVVVVVVVVVVVVVVVVVPPDPPDDPLLVLLDDDLVLLVQVVVCVVVVHWRWDWDAPPRNQKIWIFTDADPVLVVLLVVLLVVCVVVVVADDPVSSVVSSLLLLLQQGTQFMHGNNHTLHHHDDPVCGSVNSSVSSVVVDPDPVVVVVSSSVSSSNVSNVVVSVVCVVPPCSVDNPDPPPVVVPPPPPPPPPDPDDD

Radius of gyration: 30.62 Å; chains: 1; bounding box: 62×62×118 Å

Sequence (276 aa):
MGVGGFKDPPEGPRIGPSKDISEVPEDVRAELGDIEKLKAIAEPAKLDPRVAADEATAADEQPREPAVDPGAETSVMAHTRAEQGAEQLSALKTVLQEEQPEEDPLDEAAAPTDDDKREFIRCLLGDQPYVKEYELFNGMIKIRLRDLSPAQEDQLFAEMAIAQRNGKIETEDDWDLMLDRLRMVACSESLMWAGKEICGAFDPEKGLYVASENLLQSFKGATTYRALLRIVRVFRRHLQILMERAMDPDFWEVDGPDLQFAPISKEPSTTPDDRT

pLDDT: mean 78.77, std 18.7, range [42.47, 98.31]